Protein AF-A0A1D2MRR9-F1 (afdb_monomer_lite)

Radius of gyration: 24.61 Å; chains: 1; bounding box: 105×43×64 Å

Organism: Orchesella cincta (NCBI:txid48709)

InterPro domains:
  IPR018998 EndoU ribonuclease, C-terminal [PF09412] (33-303)
  IPR018998 EndoU ribonuclease, C-terminal [PS51959] (30-305)
  IPR018998 EndoU ribonuclease, C-terminal [cd21159] (30-303)
  IPR037227 Endoribonuclease EndoU-like [SSF142877] (29-305)
  IPR039787 Poly(U)-specific endoribonuclease [PTHR12439] (25-304)

Structure (mmCIF, N/CA/C/O backbone):
data_AF-A0A1D2MRR9-F1
#
_entry.id   AF-A0A1D2MRR9-F1
#
loop_
_atom_site.group_PDB
_atom_site.id
_atom_site.type_symbol
_atom_site.label_atom_id
_atom_site.label_alt_id
_atom_site.label_comp_id
_atom_site.label_asym_id
_atom_site.label_entity_id
_atom_site.label_seq_id
_atom_site.pdbx_PDB_ins_code
_atom_site.Cartn_x
_atom_site.Cartn_y
_atom_site.Cartn_z
_atom_site.occupancy
_atom_site.B_iso_or_equiv
_atom_site.auth_seq_id
_atom_site.auth_comp_id
_atom_site.auth_asym_id
_atom_site.auth_atom_id
_atom_site.pdbx_PDB_model_num
ATOM 1 N N . MET A 1 1 ? -86.572 2.206 37.794 1.00 36.03 1 MET A N 1
ATOM 2 C CA . MET A 1 1 ? -85.569 1.173 38.107 1.00 36.03 1 MET A CA 1
ATOM 3 C C . MET A 1 1 ? -84.295 1.578 37.380 1.00 36.03 1 MET A C 1
ATOM 5 O O . MET A 1 1 ? -84.326 1.612 36.163 1.00 36.03 1 MET A O 1
ATOM 9 N N . GLU A 1 2 ? -83.312 2.057 38.155 1.00 34.09 2 GLU A N 1
ATOM 10 C CA . GLU A 1 2 ? -81.867 2.245 37.866 1.00 34.09 2 GLU A CA 1
ATOM 11 C C . GLU A 1 2 ? -81.453 2.932 36.542 1.00 34.09 2 GLU A C 1
ATOM 13 O O . GLU A 1 2 ? -81.616 2.395 35.458 1.00 34.09 2 GLU A O 1
ATOM 18 N N . ILE A 1 3 ? -81.054 4.216 36.553 1.00 33.06 3 ILE A N 1
ATOM 19 C CA . ILE A 1 3 ? -79.693 4.752 36.821 1.00 33.06 3 ILE A CA 1
ATOM 20 C C . ILE A 1 3 ? -78.633 4.175 35.855 1.00 33.06 3 ILE A C 1
ATOM 22 O O . ILE A 1 3 ? -78.245 3.028 36.021 1.00 33.06 3 ILE A O 1
ATOM 26 N N . ARG A 1 4 ? -78.059 4.986 34.940 1.00 33.25 4 ARG A N 1
ATOM 27 C CA . ARG A 1 4 ? -76.764 5.688 35.143 1.00 33.25 4 ARG A CA 1
ATOM 28 C C . ARG A 1 4 ? -76.246 6.418 33.887 1.00 33.25 4 ARG A C 1
ATOM 30 O O . ARG A 1 4 ? -76.182 5.862 32.799 1.00 33.25 4 ARG A O 1
ATOM 37 N N . ASN A 1 5 ? -75.809 7.656 34.113 1.00 37.59 5 ASN A N 1
ATOM 38 C CA . ASN A 1 5 ? -75.015 8.510 33.227 1.00 37.59 5 ASN A CA 1
ATOM 39 C C . ASN A 1 5 ? -73.679 7.870 32.811 1.00 37.59 5 ASN A C 1
ATOM 41 O O . ASN A 1 5 ? -73.020 7.236 33.635 1.00 37.59 5 ASN A O 1
ATOM 45 N N . GLY A 1 6 ? -73.221 8.172 31.593 1.00 32.62 6 GLY A N 1
ATOM 46 C CA . GLY A 1 6 ? -71.875 7.850 31.119 1.00 32.62 6 GLY A CA 1
ATOM 47 C C . GLY A 1 6 ? -71.362 8.876 30.113 1.00 32.62 6 GLY A C 1
ATOM 48 O O . GLY A 1 6 ? -71.412 8.649 28.911 1.00 32.62 6 GLY A O 1
ATOM 49 N N . PHE A 1 7 ? -70.879 10.012 30.622 1.00 36.47 7 PHE A N 1
ATOM 50 C CA . PHE A 1 7 ? -69.977 10.921 29.913 1.00 36.47 7 PHE A CA 1
ATOM 51 C C . PHE A 1 7 ? -68.771 10.124 29.391 1.00 36.47 7 PHE A C 1
ATOM 53 O O . PHE A 1 7 ? -68.019 9.558 30.185 1.00 36.47 7 PHE A O 1
ATOM 60 N N . VAL A 1 8 ? -68.560 10.091 28.075 1.00 36.03 8 VAL A N 1
ATOM 61 C CA . VAL A 1 8 ? -67.310 9.583 27.498 1.00 36.03 8 VAL A CA 1
ATOM 62 C C . VAL A 1 8 ? -66.292 10.720 27.535 1.00 36.03 8 VAL A C 1
ATOM 64 O O . VAL A 1 8 ? -66.371 11.688 26.783 1.00 36.03 8 VAL A O 1
ATOM 67 N N . LEU A 1 9 ? -65.370 10.609 28.486 1.00 34.34 9 LEU A N 1
ATOM 68 C CA . LEU A 1 9 ? -64.216 11.476 28.681 1.00 34.34 9 LEU A CA 1
ATOM 69 C C . LEU A 1 9 ? -63.243 11.301 27.498 1.00 34.34 9 LEU A C 1
ATOM 71 O O . LEU A 1 9 ? -62.763 10.193 27.254 1.00 34.34 9 LEU A O 1
ATOM 75 N N . LEU A 1 10 ? -62.939 12.382 26.770 1.00 34.22 10 LEU A N 1
ATOM 76 C CA . LEU A 1 10 ? -61.842 12.407 25.798 1.00 34.22 10 LEU A CA 1
ATOM 77 C C . LEU A 1 10 ? -60.511 12.188 26.532 1.00 34.22 10 LEU A C 1
ATOM 79 O O . LEU A 1 10 ? -60.031 13.071 27.241 1.00 34.22 10 LEU A O 1
ATOM 83 N N . ILE A 1 11 ? -59.890 11.029 26.324 1.00 35.38 11 ILE A N 1
ATOM 84 C CA . ILE A 1 11 ? -58.489 10.798 26.675 1.00 35.38 11 ILE A CA 1
ATOM 85 C C . ILE A 1 11 ? -57.647 11.258 25.481 1.00 35.38 11 ILE A C 1
ATOM 87 O O . ILE A 1 11 ? -57.543 10.562 24.472 1.00 35.38 11 ILE A O 1
ATOM 91 N N . PHE A 1 12 ? -57.044 12.444 25.588 1.00 33.47 12 PHE A N 1
ATOM 92 C CA . PHE A 1 12 ? -55.933 12.841 24.725 1.00 33.47 12 PHE A CA 1
ATOM 93 C C . PHE A 1 12 ? -54.719 11.984 25.087 1.00 33.47 12 PHE A C 1
ATOM 95 O O . PHE A 1 12 ? -53.984 12.274 26.029 1.00 33.47 12 PHE A O 1
ATOM 102 N N . MET A 1 13 ? -54.510 10.905 24.340 1.00 32.09 13 MET A N 1
ATOM 103 C CA . MET A 1 13 ? -53.263 10.157 24.385 1.00 32.09 13 MET A CA 1
ATOM 104 C C . MET A 1 13 ? -52.217 10.956 23.598 1.00 32.09 13 MET A C 1
ATOM 106 O O . MET A 1 13 ? -52.158 10.907 22.371 1.00 32.09 13 MET A O 1
ATOM 110 N N . GLN A 1 14 ? -51.419 11.755 24.307 1.00 33.81 14 GLN A N 1
ATOM 111 C CA . GLN A 1 14 ? -50.205 12.351 23.759 1.00 33.81 14 GLN A CA 1
ATOM 112 C C . GLN A 1 14 ? -49.241 11.221 23.388 1.00 33.81 14 GLN A C 1
ATOM 114 O O . GLN A 1 14 ? -48.563 10.644 24.237 1.00 33.81 14 GLN A O 1
ATOM 119 N N . CYS A 1 15 ? -49.186 10.900 22.098 1.00 31.95 15 CYS A N 1
ATOM 120 C CA . CYS A 1 15 ? -48.083 10.152 21.521 1.00 31.95 15 CYS A CA 1
ATOM 121 C C . CYS A 1 15 ? -46.813 10.989 21.685 1.00 31.95 15 CYS A C 1
ATOM 123 O O . CYS A 1 15 ? -46.515 11.860 20.868 1.00 31.95 15 CYS A O 1
ATOM 125 N N . ILE A 1 16 ? -46.052 10.717 22.746 1.00 38.41 16 ILE A N 1
ATOM 126 C CA . ILE A 1 16 ? -44.634 11.058 22.794 1.00 38.41 16 ILE A CA 1
ATOM 127 C C . ILE A 1 16 ? -43.972 10.175 21.740 1.00 38.41 16 ILE A C 1
ATOM 129 O O . ILE A 1 16 ? -43.570 9.039 21.991 1.00 38.41 16 ILE A O 1
ATOM 133 N N . ILE A 1 17 ? -43.911 10.696 20.518 1.00 36.22 17 ILE A N 1
ATOM 134 C CA . ILE A 1 17 ? -42.968 10.227 19.518 1.00 36.22 17 ILE A CA 1
ATOM 135 C C . ILE A 1 17 ? -41.602 10.557 20.116 1.00 36.22 17 ILE A C 1
ATOM 137 O O . ILE A 1 17 ? -41.132 11.691 20.037 1.00 36.22 17 ILE A O 1
ATOM 141 N N . TYR A 1 18 ? -40.966 9.571 20.750 1.00 36.72 18 TYR A N 1
ATOM 142 C CA . TYR A 1 18 ? -39.517 9.566 20.861 1.00 36.72 18 TYR A CA 1
ATOM 143 C C . TYR A 1 18 ? -39.004 9.478 19.429 1.00 36.72 18 TYR A C 1
ATOM 145 O O . TYR A 1 18 ? -38.787 8.395 18.887 1.00 36.72 18 TYR A O 1
ATOM 153 N N . GLY A 1 19 ? -38.888 10.639 18.785 1.00 33.41 19 GLY A N 1
ATOM 154 C CA . GLY A 1 19 ? -38.111 10.763 17.575 1.00 33.41 19 GLY A CA 1
ATOM 155 C C . GLY A 1 19 ? -36.750 10.189 17.919 1.00 33.41 19 GLY A C 1
ATOM 156 O O . GLY A 1 19 ? -36.110 10.642 18.872 1.00 33.41 19 GLY A O 1
ATOM 157 N N . LEU A 1 20 ? -36.325 9.161 17.183 1.00 39.22 20 LEU A N 1
ATOM 158 C CA . LEU A 1 20 ? -34.906 8.894 17.065 1.00 39.22 20 LEU A CA 1
ATOM 159 C C . LEU A 1 20 ? -34.305 10.219 16.613 1.00 39.22 20 LEU A C 1
ATOM 161 O O . LEU A 1 20 ? -34.451 10.600 15.453 1.00 39.22 20 LEU A O 1
ATOM 165 N N . ALA A 1 21 ? -33.699 10.949 17.548 1.00 37.88 21 ALA A N 1
ATOM 166 C CA . ALA A 1 21 ? -32.822 12.038 17.203 1.00 37.88 21 ALA A CA 1
ATOM 167 C C . ALA A 1 21 ? -31.818 11.422 16.234 1.00 37.88 21 ALA A C 1
ATOM 169 O O . ALA A 1 21 ? -31.040 10.536 16.610 1.00 37.88 21 ALA A O 1
ATOM 170 N N . ALA A 1 22 ? -31.917 11.818 14.964 1.00 39.91 22 ALA A N 1
ATOM 171 C CA . ALA A 1 22 ? -30.870 11.573 14.003 1.00 39.91 22 ALA A CA 1
ATOM 172 C C . ALA A 1 22 ? -29.588 12.007 14.705 1.00 39.91 22 ALA A C 1
ATOM 174 O O . ALA A 1 22 ? -29.482 13.150 15.158 1.00 39.91 22 ALA A O 1
ATOM 175 N N . ARG A 1 23 ? -28.656 11.064 14.895 1.00 39.69 23 ARG A N 1
ATOM 176 C CA . ARG A 1 23 ? -27.316 11.432 15.340 1.00 39.69 23 ARG A CA 1
ATOM 177 C C . ARG A 1 23 ? -26.880 12.575 14.424 1.00 39.69 23 ARG A C 1
ATOM 179 O O . ARG A 1 23 ? -27.039 12.413 13.209 1.00 39.69 23 ARG A O 1
ATOM 186 N N . PRO A 1 24 ? -26.392 13.706 14.963 1.00 37.19 24 PRO A N 1
ATOM 187 C CA . PRO A 1 24 ? -25.821 14.732 14.109 1.00 37.19 24 PRO A CA 1
ATOM 188 C C . PRO A 1 24 ? -24.809 14.027 13.209 1.00 37.19 24 PRO A C 1
ATOM 190 O O . PRO A 1 24 ? -24.079 13.150 13.688 1.00 37.19 24 PRO A O 1
ATOM 193 N N . ALA A 1 25 ? -24.863 14.312 11.904 1.00 43.00 25 ALA A N 1
ATOM 194 C CA . ALA A 1 25 ? -23.877 13.813 10.960 1.00 43.00 25 ALA A CA 1
ATOM 195 C C . ALA A 1 25 ? -22.512 14.020 11.617 1.00 43.00 25 ALA A C 1
ATOM 197 O O . ALA A 1 25 ? -22.196 15.146 11.991 1.00 43.00 25 ALA A O 1
ATOM 198 N N . SER A 1 26 ? -21.762 12.942 11.875 1.00 52.97 26 SER A N 1
ATOM 199 C CA . SER A 1 26 ? -20.379 13.100 12.320 1.00 52.97 26 SER A CA 1
ATOM 200 C C . SER A 1 26 ? -19.745 14.048 11.317 1.00 52.97 26 SER A C 1
ATOM 202 O O . SER A 1 26 ? -19.848 13.731 10.128 1.00 52.97 26 SER A O 1
ATOM 204 N N . ASP A 1 27 ? -19.191 15.184 11.754 1.00 58.31 27 ASP A N 1
ATOM 205 C CA . ASP A 1 27 ? -18.559 16.149 10.852 1.00 58.31 27 ASP A CA 1
ATOM 206 C C . ASP A 1 27 ? -17.701 15.368 9.865 1.00 58.31 27 ASP A C 1
ATOM 208 O O . ASP A 1 27 ? -16.720 14.713 10.241 1.00 58.31 27 ASP A O 1
ATOM 212 N N . SER A 1 28 ? -18.176 15.300 8.620 1.00 83.81 28 SER A N 1
ATOM 213 C CA . SER A 1 28 ? -17.600 14.409 7.630 1.00 83.81 28 SER A CA 1
ATOM 214 C C . SER A 1 28 ? -16.157 14.843 7.452 1.00 83.81 28 SER A C 1
ATOM 216 O O . SER A 1 28 ? -15.915 16.014 7.167 1.00 83.81 28 SER A O 1
ATOM 218 N N . VAL A 1 29 ? -15.214 13.921 7.652 1.00 95.12 29 VAL A N 1
ATOM 219 C CA . VAL A 1 29 ? -13.779 14.202 7.515 1.00 95.12 29 VAL A CA 1
ATOM 220 C C . VAL A 1 29 ? -13.543 14.951 6.212 1.00 95.12 29 VAL A C 1
ATOM 222 O O . VAL A 1 29 ? -13.909 14.441 5.152 1.00 95.12 29 VAL A O 1
ATOM 225 N N . THR A 1 30 ? -12.953 16.139 6.288 1.00 96.38 30 THR A N 1
ATOM 226 C CA . THR A 1 30 ? -12.710 16.995 5.123 1.00 96.38 30 THR A CA 1
ATOM 227 C C . THR A 1 30 ? -11.495 16.519 4.328 1.00 96.38 30 THR A C 1
ATOM 229 O O . THR A 1 30 ? -10.621 15.822 4.846 1.00 96.38 30 THR A O 1
ATOM 232 N N . ASP A 1 31 ? -11.406 16.917 3.060 1.00 96.94 31 ASP A N 1
ATOM 233 C CA . ASP A 1 31 ? -10.249 16.583 2.220 1.00 96.94 31 ASP A CA 1
ATOM 234 C C . ASP A 1 31 ? -8.957 17.216 2.756 1.00 96.94 31 ASP A C 1
ATOM 236 O O . ASP A 1 31 ? -7.904 16.585 2.734 1.00 96.94 31 ASP A O 1
ATOM 240 N N . ALA A 1 32 ? -9.036 18.429 3.312 1.00 97.88 32 ALA A N 1
ATOM 241 C CA . ALA A 1 32 ? -7.895 19.100 3.931 1.00 97.88 32 ALA A CA 1
ATOM 242 C C . ALA A 1 32 ? -7.354 18.324 5.146 1.00 97.88 32 ALA A C 1
ATOM 244 O O . ALA A 1 32 ? -6.140 18.247 5.343 1.00 97.88 32 ALA A O 1
ATOM 245 N N . GLU A 1 33 ? -8.232 17.707 5.940 1.00 98.31 33 GLU A N 1
ATOM 246 C CA . GLU A 1 33 ? -7.824 16.846 7.054 1.00 98.31 33 GLU A CA 1
ATOM 247 C C . GLU A 1 33 ? -7.139 15.567 6.568 1.00 98.31 33 GLU A C 1
ATOM 249 O O . GLU A 1 33 ? -6.113 15.187 7.132 1.00 98.31 33 GLU A O 1
ATOM 254 N N . LEU A 1 34 ? -7.651 14.935 5.504 1.00 98.44 34 LEU A N 1
ATOM 255 C CA . LEU A 1 34 ? -7.012 13.760 4.896 1.00 98.44 34 LEU A CA 1
ATOM 256 C C . LEU A 1 34 ? -5.630 14.095 4.338 1.00 98.44 34 LEU A C 1
ATOM 258 O O . LEU A 1 34 ? -4.679 13.364 4.599 1.00 98.44 34 LEU A O 1
ATOM 262 N N . GLN A 1 35 ? -5.505 15.220 3.633 1.00 98.56 35 GLN A N 1
ATOM 263 C CA . GLN A 1 35 ? -4.234 15.714 3.105 1.00 98.56 35 GLN A CA 1
ATOM 264 C C . GLN A 1 35 ? -3.232 16.045 4.219 1.00 98.56 35 GLN A C 1
ATOM 266 O O . GLN A 1 35 ? -2.056 15.703 4.123 1.00 98.56 35 GLN A O 1
ATOM 271 N N . THR A 1 36 ? -3.693 16.683 5.297 1.00 98.75 36 THR A N 1
ATOM 272 C CA . THR A 1 36 ? -2.847 17.010 6.456 1.00 98.75 36 THR A CA 1
ATOM 273 C C . THR A 1 36 ? -2.360 15.742 7.150 1.00 98.75 36 THR A C 1
ATOM 275 O O . THR A 1 36 ? -1.181 15.621 7.489 1.00 98.75 36 THR A O 1
ATOM 278 N N . LEU A 1 37 ? -3.255 14.772 7.345 1.00 98.81 37 LEU A N 1
ATOM 279 C CA . LEU A 1 37 ? -2.902 13.496 7.946 1.00 98.81 37 LEU A CA 1
ATOM 280 C C . LEU A 1 37 ? -1.930 12.713 7.064 1.00 98.81 37 LEU A C 1
ATOM 282 O O . LEU A 1 37 ? -0.940 12.215 7.587 1.00 98.81 37 LEU A O 1
ATOM 286 N N . SER A 1 38 ? -2.168 12.610 5.756 1.00 98.81 38 SER A N 1
ATOM 287 C CA . SER A 1 38 ? -1.312 11.828 4.859 1.00 98.81 38 SER A CA 1
ATOM 288 C C . SER A 1 38 ? 0.121 12.365 4.790 1.00 98.81 38 SER A C 1
ATOM 290 O O . SER A 1 38 ? 1.060 11.570 4.809 1.00 98.81 38 SER A O 1
ATOM 292 N N . GLU A 1 39 ? 0.310 13.689 4.817 1.00 98.75 39 GLU A N 1
ATOM 293 C CA . GLU A 1 39 ? 1.639 14.306 4.962 1.00 98.75 39 GLU A CA 1
ATOM 294 C C . GLU A 1 39 ? 2.294 13.917 6.295 1.00 98.75 39 GLU A C 1
ATOM 296 O O . GLU A 1 39 ? 3.470 13.544 6.350 1.00 98.75 39 GLU A O 1
ATOM 301 N N . ALA A 1 40 ? 1.525 13.957 7.388 1.00 98.88 40 ALA A N 1
ATOM 302 C CA . ALA A 1 40 ? 2.014 13.590 8.713 1.00 98.88 40 ALA A CA 1
ATOM 303 C C . ALA A 1 40 ? 2.353 12.093 8.834 1.00 98.88 40 ALA A C 1
ATOM 305 O O . ALA A 1 40 ? 3.278 11.746 9.572 1.00 98.88 40 ALA A O 1
ATOM 306 N N . LEU A 1 41 ? 1.628 11.217 8.128 1.00 98.88 41 LEU A N 1
ATOM 307 C CA . LEU A 1 41 ? 1.935 9.789 8.028 1.00 98.88 41 LEU A CA 1
ATOM 308 C C . LEU A 1 41 ? 3.244 9.574 7.265 1.00 98.88 41 LEU A C 1
ATOM 310 O O . LEU A 1 41 ? 4.134 8.914 7.790 1.00 98.88 41 LEU A O 1
ATOM 314 N N . LEU A 1 42 ? 3.397 10.181 6.082 1.00 98.81 42 LEU A N 1
ATOM 315 C CA . LEU A 1 42 ? 4.606 10.034 5.263 1.00 98.81 42 LEU A CA 1
ATOM 316 C C . LEU A 1 42 ? 5.848 10.598 5.967 1.00 98.81 42 LEU A C 1
ATOM 318 O O . LEU A 1 42 ? 6.929 10.020 5.910 1.00 98.81 42 LEU A O 1
ATOM 322 N N . THR A 1 43 ? 5.693 11.713 6.680 1.00 98.62 43 THR A N 1
ATOM 323 C CA . THR A 1 43 ? 6.774 12.309 7.478 1.00 98.62 43 THR A CA 1
ATOM 324 C C . THR A 1 43 ? 7.209 11.391 8.622 1.00 98.62 43 THR A C 1
ATOM 326 O O . THR A 1 43 ? 8.392 11.339 8.954 1.00 98.62 43 THR A O 1
ATOM 329 N N . ALA A 1 44 ? 6.267 10.657 9.220 1.00 98.75 44 ALA A N 1
ATOM 330 C CA . ALA A 1 44 ? 6.521 9.736 10.326 1.00 98.75 44 ALA A CA 1
ATOM 331 C C . ALA A 1 44 ? 7.038 8.355 9.886 1.00 98.75 44 ALA A C 1
ATOM 333 O O . ALA A 1 44 ? 7.346 7.531 10.750 1.00 98.75 44 ALA A O 1
ATOM 334 N N . ASP A 1 45 ? 7.121 8.095 8.579 1.00 98.75 45 ASP A N 1
ATOM 335 C CA . ASP A 1 45 ? 7.541 6.817 8.010 1.00 98.75 45 ASP A CA 1
ATOM 336 C C . ASP A 1 45 ? 9.066 6.622 8.098 1.00 98.75 45 ASP A C 1
ATOM 338 O O . ASP A 1 45 ? 9.817 6.824 7.144 1.00 98.75 45 ASP A O 1
ATOM 342 N N . VAL A 1 46 ? 9.547 6.247 9.283 1.00 98.19 46 VAL A N 1
ATOM 343 C CA . VAL A 1 46 ? 10.980 6.028 9.554 1.00 98.19 46 VAL A CA 1
ATOM 344 C C . VAL A 1 46 ? 11.524 4.727 8.948 1.00 98.19 46 VAL A C 1
ATOM 346 O O . VAL A 1 46 ? 12.736 4.585 8.762 1.00 98.19 46 VAL A O 1
ATOM 349 N N . ASN A 1 47 ? 10.642 3.780 8.615 1.00 98.38 47 ASN A N 1
ATOM 350 C CA . ASN A 1 47 ? 11.005 2.532 7.944 1.00 98.38 47 ASN A CA 1
ATOM 351 C C . ASN A 1 47 ? 10.934 2.636 6.413 1.00 98.38 47 ASN A C 1
ATOM 353 O O . ASN A 1 47 ? 11.170 1.646 5.722 1.00 98.38 47 ASN A O 1
ATOM 357 N N . ASN A 1 48 ? 10.685 3.830 5.873 1.00 98.56 48 ASN A N 1
ATOM 358 C CA . ASN A 1 48 ? 10.787 4.110 4.447 1.00 98.56 48 ASN A CA 1
ATOM 359 C C . ASN A 1 48 ? 12.160 3.679 3.885 1.00 98.56 48 ASN A C 1
ATOM 361 O O . ASN A 1 48 ? 13.205 3.851 4.523 1.00 98.56 48 ASN A O 1
ATOM 365 N N . CYS A 1 49 ? 12.141 3.101 2.687 1.00 98.62 49 CYS A N 1
ATOM 366 C CA . CYS A 1 49 ? 13.284 2.533 1.975 1.00 98.62 49 CYS A CA 1
ATOM 367 C C . CYS A 1 49 ? 13.603 3.252 0.661 1.00 98.62 49 CYS A C 1
ATOM 369 O O . CYS A 1 49 ? 14.329 2.704 -0.161 1.00 98.62 49 CYS A O 1
ATOM 371 N N . ALA A 1 50 ? 13.088 4.457 0.417 1.00 98.38 50 ALA A N 1
ATOM 372 C CA . ALA A 1 50 ? 13.302 5.174 -0.841 1.00 98.38 50 ALA A CA 1
ATOM 373 C C . ALA A 1 50 ? 14.784 5.320 -1.226 1.00 98.38 50 ALA A C 1
ATOM 375 O O . ALA A 1 50 ? 15.140 5.168 -2.388 1.00 98.38 50 ALA A O 1
ATOM 376 N N . ASN A 1 51 ? 15.666 5.543 -0.250 1.00 98.31 51 ASN A N 1
ATOM 377 C CA . ASN A 1 51 ? 17.115 5.621 -0.460 1.00 98.31 51 ASN A CA 1
ATOM 378 C C . ASN A 1 51 ? 17.803 4.255 -0.674 1.00 98.31 51 ASN A C 1
ATOM 380 O O . ASN A 1 51 ? 18.995 4.209 -0.971 1.00 98.31 51 ASN A O 1
ATOM 384 N N . LEU A 1 52 ? 17.076 3.151 -0.504 1.00 98.69 52 LEU A N 1
ATOM 385 C CA . LEU A 1 52 ? 17.545 1.772 -0.666 1.00 98.69 52 LEU A CA 1
ATOM 386 C C . LEU A 1 52 ? 16.986 1.109 -1.933 1.00 98.69 52 LEU A C 1
ATOM 388 O O . LEU A 1 52 ? 17.303 -0.051 -2.201 1.00 98.69 52 LEU A O 1
ATOM 392 N N . VAL A 1 53 ? 16.162 1.822 -2.705 1.00 98.50 53 VAL A N 1
ATOM 393 C CA . VAL A 1 53 ? 15.496 1.305 -3.903 1.00 98.50 53 VAL A CA 1
ATOM 394 C C . VAL A 1 53 ? 15.808 2.200 -5.096 1.00 98.50 53 VAL A C 1
ATOM 396 O O . VAL A 1 53 ? 15.591 3.406 -5.064 1.00 98.50 53 VAL A O 1
ATOM 399 N N . THR A 1 54 ? 16.296 1.598 -6.178 1.00 98.38 54 THR A N 1
ATOM 400 C CA . THR A 1 54 ? 16.478 2.268 -7.472 1.00 98.38 54 THR A CA 1
ATOM 401 C C . THR A 1 54 ? 15.395 1.811 -8.439 1.00 98.38 54 THR A C 1
ATOM 403 O O . THR A 1 54 ? 15.175 0.611 -8.593 1.00 98.38 54 THR A O 1
ATOM 406 N N . VAL A 1 55 ? 14.738 2.769 -9.101 1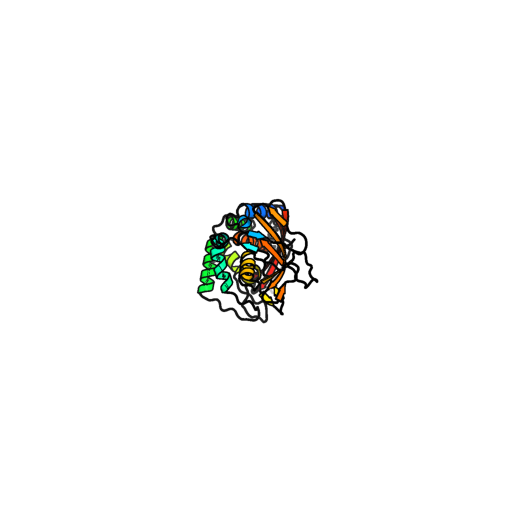.00 98.38 55 VAL A N 1
ATOM 407 C CA . VAL A 1 55 ? 13.656 2.512 -10.063 1.00 98.38 55 VAL A CA 1
ATOM 408 C C . VAL A 1 55 ? 14.155 2.700 -11.494 1.00 98.38 55 VAL A C 1
ATOM 410 O O . VAL A 1 55 ? 14.423 3.819 -11.932 1.00 98.38 55 VAL A O 1
ATOM 413 N N . ASN A 1 56 ? 14.228 1.607 -12.244 1.00 98.00 56 ASN A N 1
ATOM 414 C CA . ASN A 1 56 ? 14.592 1.568 -13.653 1.00 98.00 56 ASN A CA 1
ATOM 415 C C . ASN A 1 56 ? 13.339 1.658 -14.544 1.00 98.00 56 ASN A C 1
ATOM 417 O O . ASN A 1 56 ? 12.756 0.654 -14.950 1.00 98.00 56 ASN A O 1
ATOM 421 N N . GLN A 1 57 ? 12.902 2.887 -14.837 1.00 95.56 57 GLN A N 1
ATOM 422 C CA . GLN A 1 57 ? 11.615 3.139 -15.504 1.00 95.56 57 GLN A CA 1
ATOM 423 C C . GLN A 1 57 ? 11.510 2.599 -16.938 1.00 95.56 57 GLN A C 1
ATOM 425 O O . GLN A 1 57 ? 10.403 2.279 -17.365 1.00 95.56 57 GLN A O 1
ATOM 430 N N . GLN A 1 58 ? 12.620 2.517 -17.677 1.00 97.38 58 GLN A N 1
ATOM 431 C CA . GLN A 1 58 ? 12.670 2.005 -19.055 1.00 97.38 58 GLN A CA 1
ATOM 432 C C . GLN A 1 58 ? 11.620 2.647 -19.994 1.00 97.38 58 GLN A C 1
ATOM 434 O O . GLN A 1 58 ? 11.339 3.847 -19.891 1.00 97.38 58 GLN A O 1
ATOM 439 N N . GLY A 1 59 ? 11.099 1.886 -20.964 1.00 97.06 59 GLY A N 1
ATOM 440 C CA . GLY A 1 59 ? 10.173 2.367 -21.981 1.00 97.06 59 GLY A CA 1
ATOM 441 C C . GLY A 1 59 ? 8.742 2.569 -21.480 1.00 97.06 59 GLY A C 1
ATOM 442 O O . GLY A 1 59 ? 8.298 2.004 -20.479 1.00 97.06 59 GLY A O 1
ATOM 443 N N . SER A 1 60 ? 7.999 3.394 -22.215 1.00 97.38 60 SER A N 1
ATOM 444 C CA . SER A 1 60 ? 6.568 3.611 -21.995 1.00 97.38 60 SER A CA 1
ATOM 445 C C . SER A 1 60 ? 5.727 2.544 -22.698 1.00 97.38 60 SER A C 1
ATOM 447 O O . SER A 1 60 ? 6.076 2.069 -23.776 1.00 97.38 60 SER A O 1
ATOM 449 N N . THR A 1 61 ? 4.573 2.226 -22.122 1.00 97.00 61 THR A N 1
ATOM 450 C CA . THR A 1 61 ? 3.573 1.314 -22.680 1.00 97.00 61 THR A CA 1
ATOM 451 C C . THR A 1 61 ? 2.154 1.864 -22.477 1.00 97.00 61 THR A C 1
ATOM 453 O O . THR A 1 61 ? 1.959 2.981 -21.993 1.00 97.00 61 THR A O 1
ATOM 456 N N . SER A 1 62 ? 1.141 1.105 -22.891 1.00 95.31 62 SER A N 1
ATOM 457 C CA . SER A 1 62 ? -0.275 1.436 -22.715 1.00 95.31 62 SER A CA 1
ATOM 458 C C . SER A 1 62 ? -1.093 0.178 -22.441 1.00 95.31 62 SER A C 1
ATOM 460 O O . SER A 1 62 ? -0.602 -0.938 -22.612 1.00 95.31 62 SER A O 1
ATOM 462 N N . PHE A 1 63 ? -2.362 0.353 -22.068 1.00 91.69 63 PHE A N 1
ATOM 463 C CA . PHE A 1 63 ? -3.288 -0.751 -21.813 1.00 91.69 63 PHE A CA 1
ATOM 464 C C . PHE A 1 63 ? -3.321 -1.772 -22.969 1.00 91.69 63 PHE A C 1
ATOM 466 O O . PHE A 1 63 ? -3.236 -2.970 -22.722 1.00 91.69 63 PHE A O 1
ATOM 473 N N . HIS A 1 64 ? -3.341 -1.303 -24.221 1.00 92.50 64 HIS A N 1
ATOM 474 C CA . HIS A 1 64 ? -3.447 -2.145 -25.422 1.00 92.50 64 HIS A CA 1
ATOM 475 C C . HIS A 1 64 ? -2.101 -2.621 -25.993 1.00 92.50 64 HIS A C 1
ATOM 477 O O . HIS A 1 64 ? -2.080 -3.392 -26.949 1.00 92.50 64 HIS A O 1
ATOM 483 N N . ASN A 1 65 ? -0.968 -2.145 -25.466 1.00 91.12 65 ASN A N 1
ATOM 484 C CA . ASN A 1 65 ? 0.343 -2.560 -25.961 1.00 91.12 65 ASN A CA 1
ATOM 485 C C . ASN A 1 65 ? 0.821 -3.811 -25.216 1.00 91.12 65 ASN A C 1
ATOM 487 O O . ASN A 1 65 ? 1.102 -3.743 -24.021 1.00 91.12 65 ASN A O 1
ATOM 491 N N . HIS A 1 66 ? 0.931 -4.928 -25.931 1.00 89.94 66 HIS A N 1
ATOM 492 C CA . HIS A 1 66 ? 1.400 -6.212 -25.395 1.00 89.94 66 HIS A CA 1
ATOM 493 C C . HIS A 1 66 ? 2.893 -6.469 -25.655 1.00 89.94 66 HIS A C 1
ATOM 495 O O . HIS A 1 66 ? 3.404 -7.541 -25.340 1.00 89.94 66 HIS A O 1
ATOM 501 N N . ARG A 1 67 ? 3.610 -5.508 -26.255 1.00 93.50 67 ARG A N 1
ATOM 502 C CA . ARG A 1 67 ? 5.064 -5.603 -26.418 1.00 93.50 67 ARG A CA 1
ATOM 503 C C . ARG A 1 67 ? 5.761 -5.337 -25.095 1.00 93.50 67 ARG A C 1
ATOM 505 O O . ARG A 1 67 ? 5.335 -4.486 -24.314 1.00 93.50 67 ARG A O 1
ATOM 512 N N . ASP A 1 68 ? 6.879 -6.017 -24.910 1.00 96.06 68 ASP A N 1
ATOM 513 C CA . ASP A 1 68 ? 7.801 -5.722 -23.831 1.00 96.06 68 ASP A CA 1
ATOM 514 C C . ASP A 1 68 ? 8.635 -4.484 -24.182 1.00 96.06 68 ASP A C 1
ATOM 516 O O . ASP A 1 68 ? 9.429 -4.510 -25.122 1.00 96.06 68 ASP A O 1
ATOM 520 N N . ASN A 1 69 ? 8.405 -3.378 -23.468 1.00 97.00 69 ASN A N 1
ATOM 521 C CA . ASN A 1 69 ? 9.174 -2.139 -23.633 1.00 97.00 69 ASN A CA 1
ATOM 522 C C . ASN A 1 69 ? 10.134 -1.911 -22.456 1.00 97.00 69 ASN A C 1
ATOM 524 O O . ASN A 1 69 ? 10.678 -0.812 -22.310 1.00 97.00 69 ASN A O 1
ATOM 528 N N . ALA A 1 70 ? 10.305 -2.915 -21.595 1.00 97.69 70 ALA A N 1
ATOM 529 C CA . ALA A 1 70 ? 11.104 -2.820 -20.390 1.00 97.69 70 ALA A CA 1
ATOM 530 C C . ALA A 1 70 ? 11.764 -4.171 -20.054 1.00 97.69 70 ALA A C 1
ATOM 532 O O . ALA A 1 70 ? 11.452 -4.776 -19.037 1.00 97.69 70 ALA A O 1
ATOM 533 N N . PRO A 1 71 ? 12.718 -4.633 -20.881 1.00 96.19 71 PRO A N 1
ATOM 534 C CA . PRO A 1 71 ? 13.298 -5.972 -20.765 1.00 96.19 71 PRO A CA 1
ATOM 535 C C . PRO A 1 71 ? 14.156 -6.207 -19.506 1.00 96.19 71 PRO A C 1
ATOM 537 O O . PRO A 1 71 ? 14.665 -7.309 -19.316 1.00 96.19 71 PRO A O 1
ATOM 540 N N . LEU A 1 72 ? 14.391 -5.184 -18.683 1.00 98.12 72 LEU A N 1
ATOM 541 C CA . LEU A 1 72 ? 15.140 -5.273 -17.429 1.00 98.12 72 LEU A CA 1
ATOM 542 C C . LEU A 1 72 ? 14.184 -5.187 -16.225 1.00 98.12 72 LEU A C 1
ATOM 544 O O . LEU A 1 72 ? 13.081 -4.656 -16.355 1.00 98.12 72 LEU A O 1
ATOM 548 N N . PRO A 1 73 ? 14.611 -5.605 -15.023 1.00 98.19 73 PRO A N 1
ATOM 549 C CA . PRO A 1 73 ? 13.834 -5.364 -13.812 1.00 98.19 73 PRO A CA 1
ATOM 550 C C . PRO A 1 73 ? 13.567 -3.871 -13.576 1.00 98.19 73 PRO A C 1
ATOM 552 O O . PRO A 1 73 ? 14.419 -3.017 -13.861 1.00 98.19 73 PRO A O 1
ATOM 555 N N . LEU A 1 74 ? 12.390 -3.557 -13.034 1.00 98.62 74 LEU A N 1
ATOM 556 C CA . LEU A 1 74 ? 12.012 -2.220 -12.585 1.00 98.62 74 LEU A CA 1
ATOM 557 C C . LEU A 1 74 ? 12.736 -1.853 -11.289 1.00 98.62 74 LEU A C 1
ATOM 559 O O . LEU A 1 74 ? 13.152 -0.702 -11.152 1.00 98.62 74 LEU A O 1
ATOM 563 N N . LEU A 1 75 ? 12.857 -2.781 -10.334 1.00 98.62 75 LEU A N 1
ATOM 564 C CA . LEU A 1 75 ? 13.361 -2.483 -8.993 1.00 98.62 75 LEU A CA 1
ATOM 565 C C . LEU A 1 75 ? 14.710 -3.151 -8.713 1.00 98.62 75 LEU A C 1
ATOM 567 O O . LEU A 1 75 ? 14.834 -4.373 -8.673 1.00 98.62 75 LEU A O 1
ATOM 571 N N . THR A 1 76 ? 15.703 -2.331 -8.371 1.00 98.38 76 THR A N 1
ATOM 572 C CA . THR A 1 76 ? 16.931 -2.792 -7.708 1.00 98.38 76 THR A CA 1
ATOM 573 C C . THR A 1 76 ? 16.873 -2.383 -6.242 1.00 98.38 76 THR A C 1
ATOM 575 O O . THR A 1 76 ? 16.886 -1.192 -5.927 1.00 98.38 76 THR A O 1
ATOM 578 N N . VAL A 1 77 ? 16.811 -3.364 -5.340 1.00 98.50 77 VAL A N 1
ATOM 579 C CA . VAL A 1 77 ? 16.608 -3.156 -3.896 1.00 98.50 77 VAL A CA 1
ATOM 580 C C . VAL A 1 77 ? 17.837 -3.614 -3.117 1.00 98.50 77 VAL A C 1
ATOM 582 O O . VAL A 1 77 ? 18.271 -4.759 -3.257 1.00 98.50 77 VAL A O 1
ATOM 585 N N . GLN A 1 78 ? 18.385 -2.740 -2.271 1.00 98.50 78 GLN A N 1
ATOM 586 C CA . GLN A 1 78 ? 19.471 -3.107 -1.360 1.00 98.50 78 GLN A CA 1
ATOM 587 C C . GLN A 1 78 ? 18.974 -4.092 -0.295 1.00 98.50 78 GLN A C 1
ATOM 589 O O . GLN A 1 78 ? 17.879 -3.940 0.243 1.00 98.50 78 GLN A O 1
ATOM 594 N N . SER A 1 79 ? 19.801 -5.076 0.067 1.00 97.62 79 SER A N 1
ATOM 595 C CA . SER A 1 79 ? 19.427 -6.122 1.032 1.00 97.62 79 SER A CA 1
ATOM 596 C C . SER A 1 79 ? 19.014 -5.575 2.403 1.00 97.62 79 SER A C 1
ATOM 598 O O . SER A 1 79 ? 18.122 -6.135 3.035 1.00 97.62 79 SER A O 1
ATOM 600 N N . SER A 1 80 ? 19.592 -4.448 2.825 1.00 98.19 80 SER A N 1
ATOM 601 C CA . SER A 1 80 ? 19.260 -3.753 4.075 1.00 98.19 80 SER A CA 1
ATOM 602 C C . SER A 1 80 ? 17.817 -3.234 4.139 1.00 98.19 80 SER A C 1
ATOM 604 O O . SER A 1 80 ? 17.308 -2.992 5.233 1.00 98.19 80 SER A O 1
ATOM 606 N N . ALA A 1 81 ? 17.127 -3.091 3.000 1.00 98.44 81 ALA A N 1
ATOM 607 C CA . ALA A 1 81 ? 15.701 -2.773 2.986 1.00 98.44 81 ALA A CA 1
ATOM 608 C C . ALA A 1 81 ? 14.875 -3.932 3.566 1.00 98.44 81 ALA A C 1
ATOM 610 O O . ALA A 1 81 ? 13.972 -3.716 4.370 1.00 98.44 81 ALA A O 1
ATOM 611 N N . TYR A 1 82 ? 15.236 -5.171 3.221 1.00 98.19 82 TYR A N 1
ATOM 612 C CA . TYR A 1 82 ? 14.540 -6.381 3.663 1.00 98.19 82 TYR A CA 1
ATOM 613 C C . TYR A 1 82 ? 14.760 -6.708 5.144 1.00 98.19 82 TYR A C 1
ATOM 615 O O . TYR A 1 82 ? 13.992 -7.474 5.715 1.00 98.19 82 TYR A O 1
ATOM 623 N N . THR A 1 83 ? 15.780 -6.118 5.771 1.00 97.75 83 THR A N 1
ATOM 624 C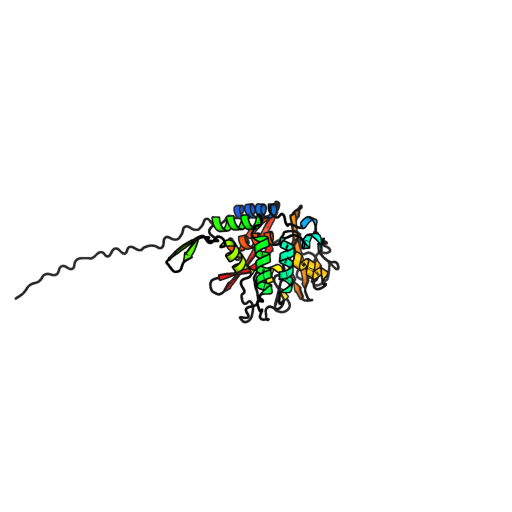 CA . THR A 1 83 ? 16.076 -6.285 7.201 1.00 97.75 83 THR A CA 1
ATOM 625 C C . THR A 1 83 ? 15.503 -5.160 8.061 1.00 97.75 83 THR A C 1
ATOM 627 O O . THR A 1 83 ? 15.766 -5.116 9.262 1.00 97.75 83 THR A O 1
ATOM 630 N N . LYS A 1 84 ? 14.758 -4.201 7.485 1.00 97.88 84 LYS A N 1
ATOM 631 C CA . LYS A 1 84 ? 14.062 -3.205 8.307 1.00 97.88 84 LYS A CA 1
ATOM 632 C C . LYS A 1 84 ? 12.986 -3.887 9.157 1.00 97.88 84 LYS A C 1
ATOM 634 O O . LYS A 1 84 ? 12.311 -4.776 8.643 1.00 97.88 84 LYS A O 1
ATOM 639 N N . PRO A 1 85 ? 12.757 -3.447 10.409 1.00 96.38 85 PRO A N 1
ATOM 640 C CA . PRO A 1 85 ? 11.960 -4.205 11.375 1.00 96.38 85 PRO A CA 1
ATOM 641 C C . PRO A 1 85 ? 10.560 -4.606 10.897 1.00 96.38 85 PRO A C 1
ATOM 643 O O . PRO A 1 85 ? 10.120 -5.716 11.167 1.00 96.38 85 PRO A O 1
ATOM 646 N N . THR A 1 86 ? 9.854 -3.730 10.180 1.00 98.19 86 THR A N 1
ATOM 647 C CA . THR A 1 86 ? 8.490 -4.016 9.708 1.00 98.19 86 THR A CA 1
ATOM 648 C C . THR A 1 86 ? 8.460 -4.756 8.373 1.00 98.19 86 THR A C 1
ATOM 650 O O . THR A 1 86 ? 7.561 -5.561 8.148 1.00 98.19 86 THR A O 1
ATOM 653 N N . ILE A 1 87 ? 9.461 -4.549 7.512 1.00 98.38 87 ILE A N 1
ATOM 654 C CA . ILE A 1 87 ? 9.599 -5.273 6.240 1.00 98.38 87 ILE A CA 1
ATOM 655 C C . ILE A 1 87 ? 10.026 -6.718 6.498 1.00 98.38 87 ILE A C 1
ATOM 657 O O . ILE A 1 87 ? 9.474 -7.629 5.892 1.00 98.38 87 ILE A O 1
ATOM 661 N N . GLU A 1 88 ? 10.935 -6.955 7.443 1.00 97.75 88 GLU A N 1
ATOM 662 C CA . GLU A 1 88 ? 11.343 -8.309 7.825 1.00 97.75 88 GLU A CA 1
ATOM 663 C C . GLU A 1 88 ? 10.138 -9.149 8.279 1.00 97.75 88 GLU A C 1
ATOM 665 O O . GLU A 1 88 ? 10.068 -10.332 7.967 1.00 97.75 88 GLU A O 1
ATOM 670 N N . LYS A 1 89 ? 9.162 -8.543 8.970 1.00 98.00 89 LYS A N 1
ATOM 671 C CA . LYS A 1 89 ? 7.926 -9.230 9.389 1.00 98.00 89 LYS A CA 1
ATOM 672 C C . LYS A 1 89 ? 6.862 -9.319 8.299 1.00 98.00 89 LYS A C 1
ATOM 674 O O . LYS A 1 89 ? 5.969 -10.145 8.419 1.00 98.00 89 LYS A O 1
ATOM 679 N N . LEU A 1 90 ? 6.964 -8.512 7.245 1.00 97.62 90 LEU A N 1
ATOM 680 C CA . LEU A 1 90 ? 6.114 -8.631 6.061 1.00 97.62 90 LEU A CA 1
ATOM 681 C C . LEU A 1 90 ? 6.496 -9.861 5.225 1.00 97.62 90 LEU A C 1
ATOM 683 O O . LEU A 1 90 ? 5.620 -10.547 4.717 1.00 97.62 90 LEU A O 1
ATOM 687 N N . LEU A 1 91 ? 7.797 -10.144 5.090 1.00 96.25 91 LEU A N 1
ATOM 688 C CA . LEU A 1 91 ? 8.302 -11.180 4.182 1.00 96.25 91 LEU A CA 1
ATOM 689 C C . LEU A 1 91 ? 7.750 -12.594 4.443 1.00 96.25 91 LEU A C 1
ATOM 691 O O . LEU A 1 91 ? 7.434 -13.255 3.455 1.00 96.25 91 LEU A O 1
ATOM 695 N N . PRO A 1 92 ? 7.608 -13.077 5.696 1.00 94.88 92 PRO A N 1
ATOM 696 C CA . PRO A 1 92 ? 6.966 -14.361 5.960 1.00 94.88 92 PRO A CA 1
ATOM 697 C C . PRO A 1 92 ? 5.545 -14.426 5.398 1.00 94.88 92 PRO A C 1
ATOM 699 O O . PRO A 1 92 ? 5.211 -15.386 4.728 1.00 94.88 92 PRO A O 1
ATOM 702 N N . LEU A 1 93 ? 4.767 -13.341 5.470 1.00 93.44 93 LEU A N 1
ATOM 703 C CA . LEU A 1 93 ? 3.404 -13.327 4.927 1.00 93.44 93 LEU A CA 1
ATOM 704 C C . LEU A 1 93 ? 3.333 -13.581 3.412 1.00 93.44 93 LEU A C 1
ATOM 706 O O . LEU A 1 93 ? 2.266 -13.907 2.906 1.00 93.44 93 LEU A O 1
ATOM 710 N N . HIS A 1 94 ? 4.439 -13.446 2.673 1.00 90.81 94 HIS A N 1
ATOM 711 C CA . HIS A 1 94 ? 4.470 -13.713 1.235 1.00 90.81 94 HIS A CA 1
ATOM 712 C C . HIS A 1 94 ? 4.386 -15.210 0.889 1.00 90.81 94 HIS A C 1
ATOM 714 O O . HIS A 1 94 ? 4.005 -15.540 -0.231 1.00 90.81 94 HIS A O 1
ATOM 720 N N . ASN A 1 95 ? 4.792 -16.111 1.794 1.00 77.62 95 ASN A N 1
ATOM 721 C CA . ASN A 1 95 ? 4.898 -17.550 1.504 1.00 77.62 95 ASN A CA 1
ATOM 722 C C . ASN A 1 95 ? 3.651 -18.359 1.909 1.00 77.62 95 ASN A C 1
ATOM 724 O O . ASN A 1 95 ? 3.522 -19.511 1.502 1.00 77.62 95 ASN A O 1
ATOM 728 N N . ASN A 1 96 ? 2.734 -17.741 2.649 1.00 70.38 96 ASN A N 1
ATOM 729 C CA . ASN A 1 96 ? 1.502 -18.354 3.146 1.00 70.38 96 ASN A CA 1
ATOM 730 C C . ASN A 1 96 ? 0.373 -18.399 2.108 1.00 70.38 96 ASN A C 1
ATOM 732 O O . ASN A 1 96 ? -0.729 -18.857 2.381 1.00 70.38 96 ASN A O 1
ATOM 736 N N . TYR A 1 97 ? 0.633 -17.873 0.917 1.00 68.88 97 TYR A N 1
ATOM 737 C CA . TYR A 1 97 ? -0.408 -17.424 0.018 1.00 68.88 97 TYR A CA 1
ATOM 738 C C . TYR A 1 97 ? -0.688 -18.392 -1.137 1.00 68.88 97 TYR A C 1
ATOM 740 O O . TYR A 1 97 ? 0.222 -18.834 -1.846 1.00 68.88 97 TYR A O 1
ATOM 748 N N . VAL A 1 98 ? -1.976 -18.653 -1.388 1.00 66.62 98 VAL A N 1
ATOM 749 C CA . VAL A 1 98 ? -2.452 -19.411 -2.552 1.00 66.62 98 VAL A CA 1
ATOM 750 C C . VAL A 1 98 ? -2.905 -18.452 -3.653 1.00 66.62 98 VAL A C 1
ATOM 752 O O . VAL A 1 98 ? -3.972 -17.855 -3.589 1.00 66.62 98 VAL A O 1
ATOM 755 N N . ALA A 1 99 ? -2.120 -18.356 -4.731 1.00 69.38 99 ALA A N 1
ATOM 756 C CA . ALA A 1 99 ? -2.354 -17.393 -5.815 1.00 69.38 99 ALA A CA 1
ATOM 757 C C . ALA A 1 99 ? -3.714 -17.497 -6.534 1.00 69.38 99 ALA A C 1
ATOM 759 O O . ALA A 1 99 ? -4.107 -16.562 -7.236 1.00 69.38 99 ALA A O 1
ATOM 760 N N . ARG A 1 100 ? -4.420 -18.628 -6.430 1.00 67.25 100 ARG A N 1
ATOM 761 C CA . ARG A 1 100 ? -5.695 -18.870 -7.117 1.00 67.25 100 ARG A CA 1
ATOM 762 C C . ARG A 1 100 ? -6.861 -18.727 -6.147 1.00 67.25 100 ARG A C 1
ATOM 764 O O . ARG A 1 100 ? -7.031 -19.543 -5.254 1.00 67.25 100 ARG A O 1
ATOM 771 N N . VAL A 1 101 ? -7.751 -17.775 -6.429 1.00 65.12 101 VAL A N 1
ATOM 772 C CA . VAL A 1 101 ? -8.952 -17.488 -5.613 1.00 65.12 101 VAL A CA 1
ATOM 773 C C . VAL A 1 101 ? -9.982 -18.629 -5.544 1.00 65.12 101 VAL A C 1
ATOM 775 O O . VAL A 1 101 ? -10.963 -18.528 -4.807 1.00 65.12 101 VAL A O 1
ATOM 778 N N . SER A 1 102 ? -9.822 -19.669 -6.367 1.00 61.59 102 SER A N 1
ATOM 779 C CA . SER A 1 102 ? -10.685 -20.854 -6.401 1.00 61.59 102 SER A CA 1
ATOM 780 C C . SER A 1 102 ? -10.363 -21.862 -5.301 1.00 61.59 102 SER A C 1
ATOM 782 O O . SER A 1 102 ? -11.207 -22.702 -4.980 1.00 61.59 102 SER A O 1
ATOM 784 N N . ASP A 1 103 ? -9.152 -21.795 -4.758 1.00 63.06 103 ASP A N 1
ATOM 785 C CA . ASP A 1 103 ? -8.604 -22.815 -3.881 1.00 63.06 103 ASP A CA 1
ATOM 786 C C . ASP A 1 103 ? -8.911 -22.431 -2.428 1.00 63.06 103 ASP A C 1
ATOM 788 O O . ASP A 1 103 ? -8.854 -21.262 -2.049 1.00 63.06 103 ASP A O 1
ATOM 792 N N . ALA A 1 104 ? -9.326 -23.406 -1.618 1.00 64.88 104 ALA A N 1
ATOM 793 C CA . ALA A 1 104 ? -9.609 -23.146 -0.212 1.00 64.88 104 ALA A CA 1
ATOM 794 C C . ALA A 1 104 ? -8.298 -22.931 0.544 1.00 64.88 104 ALA A C 1
ATOM 796 O O . ALA A 1 104 ? -7.389 -23.758 0.464 1.00 64.88 104 ALA A O 1
ATOM 797 N N . GLU A 1 105 ? -8.232 -21.848 1.306 1.00 66.75 105 GLU A N 1
ATOM 798 C CA . GLU A 1 105 ? -7.099 -21.559 2.173 1.00 66.75 105 GLU A CA 1
ATOM 799 C C . GLU A 1 105 ? -7.298 -22.264 3.517 1.00 66.75 105 GLU A C 1
ATOM 801 O O . GLU A 1 105 ? -8.403 -22.295 4.074 1.00 66.75 105 GLU A O 1
ATOM 806 N N . VAL A 1 106 ? -6.231 -22.859 4.043 1.00 70.75 106 VAL A N 1
ATOM 807 C CA . VAL A 1 106 ? -6.238 -23.479 5.367 1.00 70.75 106 VAL A CA 1
ATOM 808 C C . VAL A 1 106 ? -5.352 -22.639 6.262 1.00 70.75 106 VAL A C 1
ATOM 810 O O . VAL A 1 106 ? -4.141 -22.805 6.217 1.00 70.75 106 VAL A O 1
ATOM 813 N N . VAL A 1 107 ? -5.970 -21.801 7.102 1.00 75.94 107 VAL A N 1
ATOM 814 C CA . VAL A 1 107 ? -5.212 -20.955 8.029 1.00 75.94 107 VAL A CA 1
ATOM 815 C C . VAL A 1 107 ? -4.440 -21.819 9.015 1.00 75.94 107 VAL A C 1
ATOM 817 O O . VAL A 1 107 ? -5.024 -22.467 9.894 1.00 75.94 107 VAL A O 1
ATOM 820 N N . THR A 1 108 ? -3.121 -21.833 8.876 1.00 80.19 108 THR A N 1
ATOM 821 C CA . THR A 1 108 ? -2.225 -22.583 9.747 1.00 80.19 108 THR A CA 1
ATOM 822 C C . THR A 1 108 ? -1.925 -21.808 11.030 1.00 80.19 108 THR A C 1
ATOM 824 O O . THR A 1 108 ? -2.086 -20.591 11.149 1.00 80.19 108 THR A O 1
ATOM 827 N N . THR A 1 109 ? -1.455 -22.520 12.057 1.00 84.31 109 THR A N 1
ATOM 828 C CA . THR A 1 109 ? -0.979 -21.861 13.283 1.00 84.31 109 THR A CA 1
ATOM 829 C C . THR A 1 109 ? 0.235 -20.970 13.009 1.00 84.31 109 THR A C 1
ATOM 831 O O . THR A 1 109 ? 0.386 -19.945 13.669 1.00 84.31 109 THR A O 1
ATOM 834 N N . GLN A 1 110 ? 1.076 -21.341 12.041 1.00 87.62 110 GLN A N 1
ATOM 835 C CA . GLN A 1 110 ? 2.227 -20.543 11.631 1.00 87.62 110 GLN A CA 1
ATOM 836 C C . GLN A 1 110 ? 1.778 -19.224 10.991 1.00 87.62 110 GLN A C 1
ATOM 838 O O . GLN A 1 110 ? 2.216 -18.168 11.437 1.00 87.62 110 GLN A O 1
ATOM 843 N N . GLU A 1 111 ? 0.830 -19.266 10.057 1.00 86.62 111 GLU A N 1
ATOM 844 C CA . GLU A 1 111 ? 0.228 -18.072 9.445 1.00 86.62 111 GLU A CA 1
ATOM 845 C C . GLU A 1 111 ? -0.310 -17.096 10.488 1.00 86.62 111 GLU A C 1
ATOM 847 O O . GLU A 1 111 ? 0.048 -15.921 10.505 1.00 86.62 111 GLU A O 1
ATOM 852 N N . THR A 1 112 ? -1.078 -17.603 11.455 1.00 88.81 112 THR A N 1
ATOM 853 C CA . THR A 1 112 ? -1.611 -16.769 12.544 1.00 88.81 112 THR A CA 1
ATOM 854 C C . THR A 1 112 ? -0.494 -16.117 13.380 1.00 88.81 112 THR A C 1
ATOM 856 O O . THR A 1 112 ? -0.642 -14.988 13.867 1.00 88.81 112 THR A O 1
ATOM 859 N N . GLN A 1 113 ? 0.631 -16.814 13.585 1.00 93.25 113 GLN A N 1
ATOM 860 C CA . GLN A 1 113 ? 1.791 -16.272 14.303 1.00 93.25 113 GLN A CA 1
ATOM 861 C C . GLN A 1 113 ? 2.506 -15.195 13.488 1.00 93.25 113 GLN A C 1
ATOM 863 O O . GLN A 1 113 ? 2.893 -14.171 14.051 1.00 93.25 113 GLN A O 1
ATOM 868 N N . GLU A 1 114 ? 2.653 -15.396 12.183 1.00 95.12 114 GLU A N 1
ATOM 869 C CA . GLU A 1 114 ? 3.283 -14.437 11.279 1.00 95.12 114 GLU A CA 1
ATOM 870 C C . GLU A 1 114 ? 2.440 -13.163 11.134 1.00 95.12 114 GLU A C 1
ATOM 872 O O . GLU A 1 114 ? 2.974 -12.061 11.273 1.00 95.12 114 GLU A O 1
ATOM 877 N N . GLU A 1 115 ? 1.115 -13.288 10.994 1.00 95.12 115 GLU A N 1
ATOM 878 C CA . GLU A 1 115 ? 0.188 -12.147 11.013 1.00 95.12 115 GLU A CA 1
ATOM 879 C C . GLU A 1 115 ? 0.290 -11.368 12.325 1.00 95.12 115 GLU A C 1
ATOM 881 O O . GLU A 1 115 ? 0.369 -10.136 12.345 1.00 95.12 115 GLU A O 1
ATOM 886 N N . THR A 1 116 ? 0.318 -12.094 13.447 1.00 95.88 116 THR A N 1
ATOM 887 C CA . THR A 1 116 ? 0.468 -11.495 14.775 1.00 95.88 116 THR A CA 1
ATOM 888 C C . THR A 1 116 ? 1.791 -10.750 14.889 1.00 95.88 116 THR A C 1
ATOM 890 O O . THR A 1 116 ? 1.789 -9.600 15.325 1.00 95.88 116 THR A O 1
ATOM 893 N N . ALA A 1 117 ? 2.897 -11.353 14.450 1.00 98.00 117 ALA A N 1
ATOM 894 C CA . ALA A 1 117 ? 4.220 -10.741 14.488 1.00 98.00 117 ALA A CA 1
ATOM 895 C C . ALA A 1 117 ? 4.306 -9.488 13.604 1.00 98.00 117 ALA A C 1
ATOM 897 O O . ALA A 1 117 ? 4.902 -8.488 14.011 1.00 98.00 117 ALA A O 1
ATOM 898 N N . PHE A 1 118 ? 3.684 -9.508 12.422 1.00 98.38 118 PHE A N 1
ATOM 899 C CA . PHE A 1 118 ? 3.602 -8.341 11.549 1.00 98.38 118 PHE A CA 1
ATOM 900 C C . PHE A 1 118 ? 2.795 -7.209 12.189 1.00 98.38 118 PHE A C 1
ATOM 902 O O . PHE A 1 118 ? 3.281 -6.078 12.278 1.00 98.38 118 PHE A O 1
ATOM 909 N N . LEU A 1 119 ? 1.597 -7.504 12.708 1.00 98.44 119 LEU A N 1
ATOM 910 C CA . LEU A 1 119 ? 0.778 -6.517 13.414 1.00 98.44 119 LEU A CA 1
ATOM 911 C C . LEU A 1 119 ? 1.516 -5.944 14.629 1.00 98.44 119 LEU A C 1
ATOM 913 O O . LEU A 1 119 ? 1.520 -4.731 14.830 1.00 98.44 119 LEU A O 1
ATOM 917 N N . ASP A 1 120 ? 2.176 -6.784 15.418 1.00 98.44 120 ASP A N 1
ATOM 918 C CA . ASP A 1 120 ? 2.917 -6.349 16.599 1.00 98.44 120 ASP A CA 1
ATOM 919 C C . ASP A 1 120 ? 4.113 -5.452 16.233 1.00 98.44 120 ASP A C 1
ATOM 921 O O . ASP A 1 120 ? 4.427 -4.524 16.981 1.00 98.44 120 ASP A O 1
ATOM 925 N N . ALA A 1 121 ? 4.724 -5.649 15.059 1.00 98.62 121 ALA A N 1
ATOM 926 C CA . ALA A 1 121 ? 5.788 -4.788 14.548 1.00 98.62 121 ALA A CA 1
ATOM 927 C C . ALA A 1 121 ? 5.278 -3.422 14.056 1.00 98.62 121 ALA A C 1
ATOM 929 O O . ALA A 1 121 ? 5.907 -2.399 14.335 1.00 98.62 121 ALA A O 1
ATOM 930 N N . ILE A 1 122 ? 4.140 -3.371 13.349 1.00 98.69 122 ILE A N 1
ATOM 931 C CA . ILE A 1 122 ? 3.649 -2.116 12.751 1.00 98.69 122 ILE A CA 1
ATOM 932 C C . ILE A 1 122 ? 2.857 -1.240 13.728 1.00 98.69 122 ILE A C 1
ATOM 934 O O . ILE A 1 122 ? 2.957 -0.013 13.678 1.00 98.69 122 ILE A O 1
ATOM 938 N N . MET A 1 123 ? 2.075 -1.830 14.638 1.00 98.44 123 MET A N 1
ATOM 939 C CA . MET A 1 123 ? 1.176 -1.099 15.545 1.00 98.44 123 MET A CA 1
ATOM 940 C C . MET A 1 123 ? 1.849 -0.050 16.449 1.00 98.44 123 MET A C 1
ATOM 942 O O . MET A 1 123 ? 1.230 0.994 16.680 1.00 98.44 123 MET A O 1
ATOM 946 N N . PRO A 1 124 ? 3.066 -0.262 16.993 1.00 98.44 124 PRO A N 1
ATOM 947 C CA . PRO A 1 124 ? 3.725 0.741 17.829 1.00 98.44 124 PRO A CA 1
ATOM 948 C C . PRO A 1 124 ? 4.345 1.900 17.033 1.00 98.44 124 PRO A C 1
ATOM 950 O O . PRO A 1 124 ? 4.767 2.880 17.644 1.00 98.44 124 PRO A O 1
ATOM 953 N N . THR A 1 125 ? 4.405 1.825 15.699 1.00 98.81 125 THR A N 1
ATOM 954 C CA . THR A 1 125 ? 5.020 2.876 14.874 1.00 98.81 125 THR A CA 1
ATOM 955 C C . THR A 1 125 ? 4.260 4.202 14.973 1.00 98.81 125 THR A C 1
ATOM 957 O O . THR A 1 125 ? 3.032 4.247 15.095 1.00 98.81 125 THR A O 1
ATOM 960 N N . SER A 1 126 ? 4.984 5.319 14.851 1.00 98.75 126 SER A N 1
ATOM 961 C CA . SER A 1 126 ? 4.392 6.666 14.836 1.00 98.75 126 SER A CA 1
ATOM 962 C C . SER A 1 126 ? 3.344 6.844 13.732 1.00 98.75 126 SER A C 1
ATOM 964 O O . SER A 1 126 ? 2.380 7.588 13.915 1.00 98.75 126 SER A O 1
ATOM 966 N N . VAL A 1 127 ? 3.514 6.150 12.605 1.00 98.88 127 VAL A N 1
ATOM 967 C CA . VAL A 1 127 ? 2.566 6.120 11.486 1.00 98.88 127 VAL A CA 1
ATOM 968 C C . VAL A 1 127 ? 1.232 5.517 11.932 1.00 98.88 127 VAL A C 1
ATOM 970 O O . VAL A 1 127 ? 0.197 6.186 11.873 1.00 98.88 127 VAL A O 1
ATOM 973 N N . MET A 1 128 ? 1.256 4.292 12.467 1.00 98.81 128 MET A N 1
ATOM 974 C CA . MET A 1 128 ? 0.043 3.608 12.923 1.00 98.81 128 MET A CA 1
ATOM 975 C C . MET A 1 128 ? -0.620 4.339 14.090 1.00 98.81 128 MET A C 1
ATOM 977 O O . MET A 1 128 ? -1.843 4.442 14.123 1.00 98.81 128 MET A O 1
ATOM 981 N N . LYS A 1 129 ? 0.159 4.943 14.997 1.00 98.75 129 LYS A N 1
ATOM 982 C CA . LYS A 1 129 ? -0.384 5.744 16.106 1.00 98.75 129 LYS A CA 1
ATOM 983 C C . LYS A 1 129 ? -1.099 7.015 15.657 1.00 98.75 129 LYS A C 1
ATOM 985 O O . LYS A 1 129 ? -2.110 7.387 16.253 1.00 98.75 129 LYS A O 1
ATOM 990 N N . LYS A 1 130 ? -0.626 7.671 14.595 1.00 98.88 130 LYS A N 1
ATOM 991 C CA . LYS A 1 130 ? -1.323 8.823 13.997 1.00 98.88 130 LYS A CA 1
ATOM 992 C C . LYS A 1 130 ? -2.640 8.402 13.342 1.00 98.88 130 LYS A C 1
ATOM 994 O O . LYS A 1 130 ? -3.650 9.069 13.557 1.00 98.88 130 LYS A O 1
ATOM 999 N N . ALA A 1 131 ? -2.644 7.290 12.603 1.00 98.81 131 ALA A N 1
ATOM 1000 C CA . ALA A 1 131 ? -3.863 6.744 12.004 1.00 98.81 131 ALA A CA 1
ATOM 1001 C C . ALA A 1 131 ? -4.880 6.287 13.065 1.00 98.81 131 ALA A C 1
ATOM 1003 O O . ALA A 1 131 ? -6.060 6.626 12.963 1.00 98.81 131 ALA A O 1
ATOM 1004 N N . GLU A 1 132 ? -4.418 5.592 14.111 1.00 98.62 132 GLU A N 1
ATOM 1005 C CA . GLU A 1 132 ? -5.221 5.189 15.271 1.00 98.62 132 GLU A CA 1
ATOM 1006 C C . GLU A 1 132 ? -5.905 6.399 15.902 1.00 98.62 132 GLU A C 1
ATOM 1008 O O . GLU A 1 132 ? -7.133 6.436 15.996 1.00 98.62 132 GLU A O 1
ATOM 1013 N N . LYS A 1 133 ? -5.116 7.414 16.279 1.00 98.25 133 LYS A N 1
ATOM 1014 C CA . LYS A 1 133 ? -5.637 8.639 16.888 1.00 98.25 133 LYS A CA 1
ATOM 1015 C C . LYS A 1 133 ? -6.701 9.284 16.007 1.00 98.25 133 LYS A C 1
ATOM 1017 O O . LYS A 1 133 ? -7.781 9.596 16.492 1.00 98.25 133 LYS A O 1
ATOM 1022 N N . PHE A 1 134 ? -6.418 9.447 14.718 1.00 98.50 134 PHE A N 1
ATOM 1023 C CA . PHE A 1 134 ? -7.343 10.099 13.800 1.00 98.50 134 PHE A CA 1
ATOM 1024 C C . PHE A 1 134 ? -8.679 9.356 13.677 1.00 98.50 134 PHE A C 1
ATOM 1026 O O . PHE A 1 134 ? -9.740 9.966 13.794 1.00 98.50 134 PHE A O 1
ATOM 1033 N N . LEU A 1 135 ? -8.646 8.037 13.471 1.00 98.12 135 LEU A N 1
ATOM 1034 C CA . LEU A 1 135 ? -9.860 7.238 13.288 1.00 98.12 135 LEU A CA 1
ATOM 1035 C C . LEU A 1 135 ? -10.682 7.101 14.574 1.00 98.12 135 LEU A C 1
ATOM 1037 O O . LEU A 1 135 ? -11.911 7.029 14.502 1.00 98.12 135 LEU A O 1
ATOM 1041 N N . VAL A 1 136 ? -10.024 7.092 15.737 1.00 96.44 136 VAL A N 1
ATOM 1042 C CA . VAL A 1 136 ? -10.695 7.102 17.043 1.00 96.44 136 VAL A CA 1
ATOM 1043 C C . VAL A 1 136 ? -11.324 8.466 17.325 1.00 96.44 136 VAL A C 1
ATOM 1045 O O . VAL A 1 136 ? -12.510 8.520 17.645 1.00 96.44 136 VAL A O 1
ATOM 1048 N N . ASP A 1 137 ? -10.581 9.562 17.143 1.00 95.69 137 ASP A N 1
ATOM 1049 C CA . ASP A 1 137 ? -11.072 10.927 17.388 1.00 95.69 137 ASP A CA 1
ATOM 1050 C C . ASP A 1 137 ? -12.259 11.273 16.476 1.00 95.69 137 ASP A C 1
ATOM 1052 O O . ASP A 1 137 ? -13.211 11.928 16.897 1.00 95.69 137 ASP A O 1
ATOM 1056 N N . LYS A 1 138 ? -12.239 10.785 15.230 1.00 96.00 138 LYS A N 1
ATOM 1057 C CA . LYS A 1 138 ? -13.335 10.949 14.264 1.00 96.00 138 LYS A CA 1
ATOM 1058 C C . LYS A 1 138 ? -14.490 9.961 14.453 1.00 96.00 138 LYS A C 1
ATOM 1060 O O . LYS A 1 138 ? -15.477 10.035 13.727 1.00 96.00 138 LYS A O 1
ATOM 1065 N N . GLY A 1 139 ? -14.391 9.042 15.414 1.00 94.88 139 GLY A N 1
ATOM 1066 C CA . GLY A 1 139 ? -15.464 8.112 15.764 1.00 94.88 139 GLY A CA 1
ATOM 1067 C C . GLY A 1 139 ? -15.674 6.950 14.787 1.00 94.88 139 GLY A C 1
ATOM 1068 O O . GLY A 1 139 ? -16.665 6.233 14.923 1.00 94.88 139 GLY A O 1
ATOM 1069 N N . TYR A 1 140 ? -14.759 6.723 13.837 1.00 95.19 140 TYR A N 1
ATOM 1070 C CA . TYR A 1 140 ? -14.812 5.562 12.935 1.00 95.19 140 TYR A CA 1
ATOM 1071 C C . TYR A 1 140 ? -14.456 4.260 13.654 1.00 95.19 140 TYR A C 1
ATOM 1073 O O . TYR A 1 140 ? -14.982 3.201 13.315 1.00 95.19 140 TYR A O 1
ATOM 1081 N N . ILE A 1 141 ? -13.586 4.336 14.665 1.00 95.19 141 ILE A N 1
ATOM 1082 C CA . ILE A 1 141 ? -13.217 3.204 15.517 1.00 95.19 141 ILE A CA 1
ATOM 1083 C C . ILE A 1 141 ? -13.552 3.557 16.961 1.00 95.19 141 ILE A C 1
ATOM 1085 O O . ILE A 1 141 ? -13.043 4.525 17.519 1.00 95.19 141 ILE A O 1
ATOM 1089 N N . THR A 1 142 ? -14.409 2.752 17.590 1.00 92.38 142 THR A N 1
ATOM 1090 C CA . THR A 1 142 ? -14.783 2.957 18.991 1.00 92.38 142 THR A CA 1
ATOM 1091 C C . THR A 1 142 ? -13.924 2.115 19.924 1.00 92.38 142 THR A C 1
ATOM 1093 O O . THR A 1 142 ? -13.846 0.892 19.810 1.00 92.38 142 THR A O 1
ATOM 1096 N N . THR A 1 143 ? -13.314 2.770 20.909 1.00 92.19 143 THR A N 1
ATOM 1097 C CA . THR A 1 143 ? -12.614 2.097 22.009 1.00 92.19 143 THR A CA 1
ATOM 1098 C C . THR A 1 143 ? -13.580 1.624 23.093 1.00 92.19 143 THR A C 1
ATOM 1100 O O . THR A 1 143 ? -13.179 0.901 23.997 1.00 92.19 143 THR A O 1
ATOM 1103 N N . ARG A 1 144 ? -14.870 1.976 23.029 1.00 91.12 144 ARG A N 1
ATOM 1104 C CA . ARG A 1 144 ? -15.859 1.600 24.043 1.00 91.12 144 ARG A CA 1
ATOM 1105 C C . ARG A 1 144 ? -16.565 0.304 23.637 1.00 91.12 144 ARG A C 1
ATOM 1107 O O . ARG A 1 144 ? -17.409 0.296 22.747 1.00 91.12 144 ARG A O 1
ATOM 1114 N N . ARG A 1 145 ? -16.272 -0.802 24.325 1.00 87.25 145 ARG A N 1
ATOM 1115 C CA . ARG A 1 145 ? -16.903 -2.110 24.077 1.00 87.25 145 ARG A CA 1
ATOM 1116 C C . ARG A 1 145 ? -18.040 -2.363 25.064 1.00 87.25 145 ARG A C 1
ATOM 1118 O O . ARG A 1 145 ? -17.802 -2.360 26.271 1.00 87.25 145 ARG A O 1
ATOM 1125 N N . ARG A 1 146 ? -19.247 -2.636 24.556 1.00 89.44 146 ARG A N 1
ATOM 1126 C CA . ARG A 1 146 ? -20.382 -3.118 25.364 1.00 89.44 146 ARG A CA 1
ATOM 1127 C C . ARG A 1 146 ? -20.185 -4.593 25.720 1.00 89.44 146 ARG A C 1
ATOM 1129 O O . ARG A 1 146 ? -19.792 -5.391 24.869 1.00 89.44 146 ARG A O 1
ATOM 1136 N N . LEU A 1 147 ? -20.441 -4.944 26.971 1.00 88.38 147 LEU A N 1
ATOM 1137 C CA . LEU A 1 147 ? -20.379 -6.304 27.500 1.00 88.38 147 LEU A CA 1
ATOM 1138 C C . LEU A 1 147 ? -21.785 -6.918 27.572 1.00 88.38 147 LEU A C 1
ATOM 1140 O O . LEU A 1 147 ? -22.788 -6.205 27.508 1.00 88.38 147 LEU A O 1
ATOM 1144 N N . SER A 1 148 ? -21.864 -8.245 27.703 1.00 90.94 148 SER A N 1
ATOM 1145 C CA . SER A 1 148 ? -23.134 -8.992 27.756 1.00 90.94 148 SER A CA 1
ATOM 1146 C C . SER A 1 148 ? -24.038 -8.559 28.914 1.00 90.94 148 SER A C 1
ATOM 1148 O O . SER A 1 148 ? -25.254 -8.550 28.770 1.00 90.94 148 SER A O 1
ATOM 1150 N N . ASN A 1 149 ? -23.454 -8.113 30.027 1.00 92.31 149 ASN A N 1
ATOM 1151 C CA . ASN A 1 149 ? -24.167 -7.572 31.187 1.00 92.31 149 ASN A CA 1
ATOM 1152 C C . ASN A 1 149 ? -24.627 -6.106 31.014 1.00 92.31 149 ASN A C 1
ATOM 1154 O O . ASN A 1 149 ? -25.023 -5.466 31.982 1.00 92.31 149 ASN A O 1
ATOM 1158 N N . GLY A 1 150 ? -24.512 -5.532 29.812 1.00 90.69 150 GLY A N 1
ATOM 1159 C CA . GLY A 1 150 ? -24.909 -4.153 29.514 1.00 90.69 150 GLY A CA 1
ATOM 1160 C C . GLY A 1 150 ? -23.892 -3.075 29.908 1.00 90.69 150 GLY A C 1
ATOM 1161 O O . GLY A 1 150 ? -24.044 -1.936 29.463 1.00 90.69 150 GLY A O 1
ATOM 1162 N N . SER A 1 151 ? -22.843 -3.415 30.666 1.00 92.44 151 SER A N 1
ATOM 1163 C CA . SER A 1 151 ? -21.764 -2.486 31.028 1.00 92.44 151 SER A CA 1
ATOM 1164 C C . SER A 1 151 ? -20.806 -2.221 29.859 1.00 92.44 151 SER A C 1
ATOM 1166 O O . SER A 1 151 ? -20.863 -2.879 28.817 1.00 92.44 151 SER A O 1
ATOM 1168 N N . TYR A 1 152 ? -19.916 -1.239 30.016 1.00 90.31 152 TYR A N 1
ATOM 1169 C CA . TYR A 1 152 ? -18.918 -0.886 29.009 1.00 90.31 152 TYR A CA 1
ATOM 1170 C C . TYR A 1 152 ? -17.507 -0.936 29.584 1.00 90.31 152 TYR A C 1
ATOM 1172 O O . TYR A 1 152 ? -17.295 -0.543 30.728 1.00 90.31 152 TYR A O 1
ATOM 1180 N N . ARG A 1 153 ? -16.539 -1.337 28.756 1.00 91.69 153 ARG A N 1
ATOM 1181 C CA . ARG A 1 153 ? -15.106 -1.228 29.063 1.00 91.69 153 ARG A CA 1
ATOM 1182 C C . ARG A 1 153 ? -14.334 -0.574 27.924 1.00 91.69 153 ARG A C 1
ATOM 1184 O O . ARG A 1 153 ? -14.749 -0.663 26.766 1.00 91.69 153 ARG A O 1
ATOM 1191 N N . THR A 1 154 ? -13.180 -0.002 28.242 1.00 91.00 154 THR A N 1
ATOM 1192 C CA . THR A 1 154 ? -12.213 0.436 27.232 1.00 91.00 154 THR A CA 1
ATOM 1193 C C . THR A 1 154 ? -11.551 -0.786 26.582 1.00 91.00 154 THR A C 1
ATOM 1195 O O . THR A 1 154 ? -11.114 -1.721 27.257 1.00 91.00 154 THR A O 1
ATOM 1198 N N . ASN A 1 155 ? -11.511 -0.808 25.253 1.00 90.56 155 ASN A N 1
ATOM 1199 C CA . ASN A 1 155 ? -10.768 -1.752 24.435 1.00 90.56 155 ASN A CA 1
ATOM 1200 C C . ASN A 1 155 ? -9.527 -1.054 23.876 1.00 90.56 155 ASN A C 1
ATOM 1202 O O . ASN A 1 155 ? -9.579 -0.435 22.816 1.00 90.56 155 ASN A O 1
ATOM 1206 N N . ASN A 1 156 ? -8.400 -1.213 24.566 1.00 89.44 156 ASN A N 1
ATOM 1207 C CA . ASN A 1 156 ? -7.109 -0.660 24.139 1.00 89.44 156 ASN A CA 1
ATOM 1208 C C . ASN A 1 156 ? -6.559 -1.324 22.865 1.00 89.44 156 ASN A C 1
ATOM 1210 O O . ASN A 1 156 ? -5.537 -0.896 22.348 1.00 89.44 156 ASN A O 1
ATOM 1214 N N . ARG A 1 157 ? -7.217 -2.379 22.365 1.00 93.19 157 ARG A N 1
ATOM 1215 C CA . ARG A 1 157 ? -6.887 -3.044 21.101 1.00 93.19 157 ARG A CA 1
ATOM 1216 C C . ARG A 1 157 ? -7.878 -2.730 19.986 1.00 93.19 157 ARG A C 1
ATOM 1218 O O . ARG A 1 157 ? -7.776 -3.333 18.931 1.00 93.19 157 ARG A O 1
ATOM 1225 N N . ALA A 1 158 ? -8.813 -1.793 20.177 1.00 95.31 158 ALA A N 1
ATOM 1226 C CA . ALA A 1 158 ? -9.865 -1.526 19.192 1.00 95.31 158 ALA A CA 1
ATOM 1227 C C . ALA A 1 158 ? -9.314 -1.226 17.792 1.00 95.31 158 ALA A C 1
ATOM 1229 O O . ALA A 1 158 ? -9.847 -1.736 16.811 1.00 95.31 158 ALA A O 1
ATOM 1230 N N . PHE A 1 159 ? -8.228 -0.455 17.702 1.00 97.50 159 PHE A N 1
ATOM 1231 C CA . PHE A 1 159 ? -7.565 -0.195 16.430 1.00 97.50 159 PHE A CA 1
ATOM 1232 C C . PHE A 1 159 ? -6.907 -1.451 15.851 1.00 97.50 159 PHE A C 1
ATOM 1234 O O . PHE A 1 159 ? -7.185 -1.799 14.709 1.00 97.50 159 PHE A O 1
ATOM 1241 N N . ARG A 1 160 ? -6.117 -2.188 16.644 1.00 97.69 160 ARG A N 1
ATOM 1242 C CA . ARG A 1 160 ? -5.500 -3.456 16.212 1.00 97.69 160 ARG A CA 1
ATOM 1243 C C . ARG A 1 160 ? -6.547 -4.459 15.720 1.00 97.69 160 ARG A C 1
ATOM 1245 O O . ARG A 1 160 ? -6.371 -5.030 14.651 1.00 97.69 160 ARG A O 1
ATOM 1252 N N . ASP A 1 161 ? -7.634 -4.640 16.468 1.00 95.81 161 ASP A N 1
ATOM 1253 C CA . ASP A 1 161 ? -8.745 -5.535 16.126 1.00 95.81 161 ASP A CA 1
ATOM 1254 C C . ASP A 1 161 ? -9.418 -5.094 14.812 1.00 95.81 161 ASP A C 1
ATOM 1256 O O . ASP A 1 161 ? -9.771 -5.925 13.978 1.00 95.81 161 ASP A O 1
ATOM 1260 N N . ALA A 1 162 ? -9.572 -3.781 14.602 1.00 97.06 162 ALA A N 1
ATOM 1261 C CA . ALA A 1 162 ? -10.141 -3.217 13.383 1.00 97.06 162 ALA A CA 1
ATOM 1262 C C . ALA A 1 162 ? -9.230 -3.418 12.162 1.00 97.06 162 ALA A C 1
ATOM 1264 O O . ALA A 1 162 ? -9.722 -3.816 11.108 1.00 97.06 162 ALA A O 1
ATOM 1265 N N . ILE A 1 163 ? -7.920 -3.181 12.297 1.00 98.19 163 ILE A N 1
ATOM 1266 C CA . ILE A 1 163 ? -6.939 -3.428 11.230 1.00 98.19 163 ILE A CA 1
ATOM 1267 C C . ILE A 1 163 ? -6.880 -4.919 10.903 1.00 98.19 163 ILE A C 1
ATOM 1269 O O . ILE A 1 163 ? -7.022 -5.288 9.741 1.00 98.19 163 ILE A O 1
ATOM 1273 N N . HIS A 1 164 ? -6.775 -5.780 11.918 1.00 96.38 164 HIS A N 1
ATOM 1274 C CA . HIS A 1 164 ? -6.814 -7.226 11.721 1.00 96.38 164 HIS A CA 1
ATOM 1275 C C . HIS A 1 164 ? -8.080 -7.651 10.974 1.00 96.38 164 HIS A C 1
ATOM 1277 O O . HIS A 1 164 ? -8.011 -8.426 10.028 1.00 96.38 164 HIS A O 1
ATOM 1283 N N . GLN A 1 165 ? -9.248 -7.132 11.363 1.00 94.50 165 GLN A N 1
ATOM 1284 C CA . GLN A 1 165 ? -10.499 -7.498 10.709 1.00 94.50 165 GLN A CA 1
ATOM 1285 C C . GLN A 1 165 ? -10.518 -7.112 9.228 1.00 94.50 165 GLN A C 1
ATOM 1287 O O . GLN A 1 165 ? -10.918 -7.934 8.411 1.00 94.50 165 GLN A O 1
ATOM 1292 N N . ILE A 1 166 ? -10.159 -5.872 8.879 1.00 96.69 166 ILE A N 1
ATOM 1293 C CA . ILE A 1 166 ? -10.326 -5.402 7.496 1.00 96.69 166 ILE A CA 1
ATOM 1294 C C . ILE A 1 166 ? -9.254 -5.956 6.549 1.00 96.69 166 ILE A C 1
ATOM 1296 O O . ILE A 1 166 ? -9.536 -6.065 5.357 1.00 96.69 166 ILE A O 1
ATOM 1300 N N . TRP A 1 167 ? -8.065 -6.295 7.062 1.00 96.56 167 TRP A N 1
ATOM 1301 C CA . TRP A 1 167 ? -6.936 -6.776 6.261 1.00 96.56 167 TRP A CA 1
ATOM 1302 C C . TRP A 1 167 ? -6.814 -8.298 6.245 1.00 96.56 167 TRP A C 1
ATOM 1304 O O . TRP A 1 167 ? -6.719 -8.857 5.163 1.00 96.56 167 TRP A O 1
ATOM 1314 N N . PHE A 1 168 ? -6.879 -8.956 7.403 1.00 92.69 168 PHE A N 1
ATOM 1315 C CA . PHE A 1 168 ? -6.626 -10.399 7.556 1.00 92.69 168 PHE A CA 1
ATOM 1316 C C . PHE A 1 168 ? -7.907 -11.217 7.767 1.00 92.69 168 PHE A C 1
ATOM 1318 O O . PHE A 1 168 ? -7.898 -12.440 7.806 1.00 92.69 168 PHE A O 1
ATOM 1325 N N . GLY A 1 169 ? -9.058 -10.558 7.911 1.00 88.38 169 GLY A N 1
ATOM 1326 C CA . GLY A 1 169 ? -10.326 -11.268 7.961 1.00 88.38 169 GLY A CA 1
ATOM 1327 C C . GLY A 1 169 ? -10.642 -11.918 6.615 1.00 88.38 169 GLY A C 1
ATOM 1328 O O . GLY A 1 169 ? -10.832 -11.209 5.628 1.00 88.38 169 GLY A O 1
ATOM 1329 N N . LEU A 1 170 ? -10.747 -13.247 6.599 1.00 81.25 170 LEU A N 1
ATOM 1330 C CA . LEU A 1 170 ? -11.065 -13.993 5.387 1.00 81.25 170 LEU A CA 1
ATOM 1331 C C . LEU A 1 170 ? -12.481 -13.702 4.877 1.00 81.25 170 LEU A C 1
ATOM 1333 O O . LEU A 1 170 ? -13.445 -13.582 5.644 1.00 81.25 170 LEU A O 1
ATOM 1337 N N . TYR A 1 171 ? -12.623 -13.659 3.557 1.00 74.38 171 TYR A N 1
ATOM 1338 C CA . TYR A 1 171 ? -13.902 -13.609 2.862 1.00 74.38 171 TYR A CA 1
ATOM 1339 C C . TYR A 1 171 ? -13.831 -14.378 1.538 1.00 74.38 171 TYR A C 1
ATOM 1341 O O . TYR A 1 171 ? -12.770 -14.656 0.997 1.00 74.38 171 TYR A O 1
ATOM 1349 N N . SER A 1 172 ? -14.996 -14.734 0.995 1.00 68.12 172 SER A N 1
ATOM 1350 C CA . SER A 1 172 ? -15.064 -15.413 -0.300 1.00 68.12 172 SER A CA 1
ATOM 1351 C C . SER A 1 172 ? -15.147 -14.435 -1.471 1.00 68.12 172 SER A C 1
ATOM 1353 O O . SER A 1 172 ? -16.030 -13.563 -1.487 1.00 68.12 172 SER A O 1
ATOM 1355 N N . ARG A 1 173 ? -14.272 -14.631 -2.469 1.00 65.38 173 ARG A N 1
ATOM 1356 C CA . ARG A 1 173 ? -14.257 -13.925 -3.768 1.00 65.38 173 ARG A CA 1
ATOM 1357 C C . ARG A 1 173 ? -14.803 -14.742 -4.939 1.00 65.38 173 ARG A C 1
ATOM 1359 O O . ARG A 1 173 ? -15.129 -14.160 -5.982 1.00 65.38 173 ARG A O 1
ATOM 1366 N N . GLU A 1 174 ? -14.898 -16.057 -4.786 1.00 61.41 174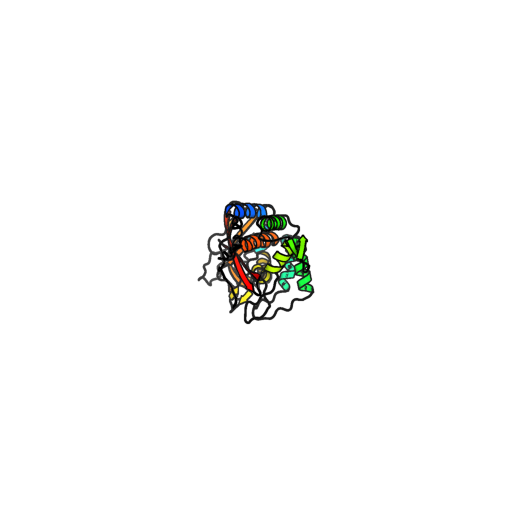 GLU A N 1
ATOM 1367 C CA . GLU A 1 174 ? -15.406 -16.985 -5.793 1.00 61.41 174 GLU A CA 1
ATOM 1368 C C . GLU A 1 174 ? -16.087 -18.187 -5.124 1.00 61.41 174 GLU A C 1
ATOM 1370 O O . GLU A 1 174 ? -15.627 -18.670 -4.095 1.00 61.41 174 GLU A O 1
ATOM 1375 N N . ASN A 1 175 ? -17.223 -18.624 -5.682 1.00 57.81 175 ASN A N 1
ATOM 1376 C CA . ASN A 1 175 ? -17.952 -19.854 -5.330 1.00 57.81 175 ASN A CA 1
ATOM 1377 C C . ASN A 1 175 ? -18.191 -20.131 -3.830 1.00 57.81 175 ASN A C 1
ATOM 1379 O O . ASN A 1 175 ? -18.360 -21.278 -3.435 1.00 57.81 175 ASN A O 1
ATOM 1383 N N . ASN A 1 176 ? -18.264 -19.091 -2.992 1.00 61.78 176 ASN A N 1
ATOM 1384 C CA . ASN A 1 176 ? -18.353 -19.204 -1.529 1.00 61.78 176 ASN A CA 1
ATOM 1385 C C . ASN A 1 176 ? -17.138 -19.876 -0.855 1.00 61.78 176 ASN A C 1
ATOM 1387 O O . ASN A 1 176 ? -17.191 -20.122 0.350 1.00 61.78 176 ASN A O 1
ATOM 1391 N N . THR A 1 177 ? -16.032 -20.092 -1.574 1.00 59.75 177 THR A N 1
ATOM 1392 C CA . THR A 1 177 ? -14.757 -20.535 -0.999 1.00 59.75 177 THR A CA 1
ATOM 1393 C C . THR A 1 177 ? -14.166 -19.407 -0.165 1.00 59.75 177 THR A C 1
ATOM 1395 O O . THR A 1 177 ? -13.949 -18.307 -0.675 1.00 59.75 177 THR A O 1
ATOM 1398 N N . LEU A 1 178 ? -13.975 -19.651 1.130 1.00 62.28 178 LEU A N 1
ATOM 1399 C CA . LEU A 1 178 ? -13.287 -18.743 2.041 1.00 62.28 178 LEU A CA 1
ATOM 1400 C C . LEU A 1 178 ? -11.778 -18.977 1.878 1.00 62.28 178 LEU A C 1
ATOM 1402 O O . LEU A 1 178 ? -11.301 -20.038 2.262 1.00 62.28 178 LEU A O 1
ATOM 1406 N N . GLY A 1 179 ? -11.059 -18.037 1.272 1.00 66.50 179 GLY A N 1
ATOM 1407 C CA . GLY A 1 179 ? -9.623 -18.203 1.000 1.00 66.50 179 GLY A CA 1
ATOM 1408 C C . GLY A 1 179 ? -8.987 -16.971 0.370 1.00 66.50 179 GLY A C 1
ATOM 1409 O O . GLY A 1 179 ? -8.269 -17.069 -0.613 1.00 66.50 179 GLY A O 1
ATOM 1410 N N . SER A 1 180 ? -9.430 -15.797 0.815 1.00 76.38 180 SER A N 1
ATOM 1411 C CA . SER A 1 180 ? -8.883 -14.518 0.382 1.00 76.38 180 SER A CA 1
ATOM 1412 C C . SER A 1 180 ? -9.069 -13.495 1.489 1.00 76.38 180 SER A C 1
ATOM 1414 O O . SER A 1 180 ? -10.131 -13.413 2.125 1.00 76.38 180 SER A O 1
ATOM 1416 N N . SER A 1 181 ? -8.047 -12.677 1.681 1.00 89.69 181 SER A N 1
ATOM 1417 C CA . SER A 1 181 ? -8.021 -11.551 2.599 1.00 89.69 181 SER A CA 1
ATOM 1418 C C . SER A 1 181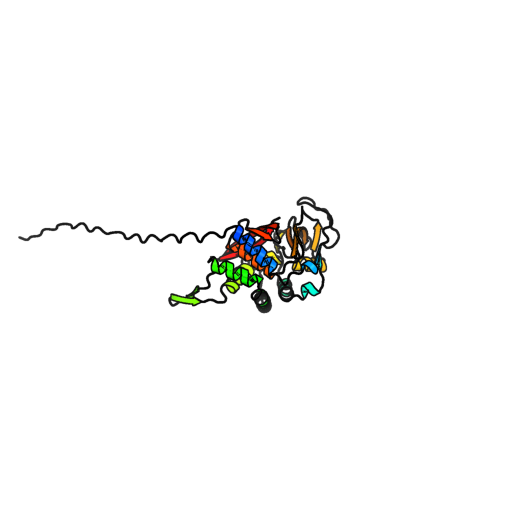 ? -7.728 -10.239 1.862 1.00 89.69 181 SER A C 1
ATOM 1420 O O . SER A 1 181 ? -7.338 -10.184 0.692 1.00 89.69 181 SER A O 1
ATOM 1422 N N . GLY A 1 182 ? -7.968 -9.111 2.533 1.00 93.38 182 GLY A N 1
ATOM 1423 C CA . GLY A 1 182 ? -7.623 -7.800 1.979 1.00 93.38 182 GLY A CA 1
ATOM 1424 C C . GLY A 1 182 ? -6.116 -7.613 1.837 1.00 93.38 182 GLY A C 1
ATOM 1425 O O . GLY A 1 182 ? -5.664 -6.972 0.887 1.00 93.38 182 GLY A O 1
ATOM 1426 N N . PHE A 1 183 ? -5.356 -8.197 2.764 1.00 95.06 183 PHE A N 1
ATOM 1427 C CA . PHE A 1 183 ? -3.904 -8.196 2.752 1.00 95.06 183 PHE A CA 1
ATOM 1428 C C . PHE A 1 183 ? -3.371 -8.934 1.529 1.00 95.06 183 PHE A C 1
ATOM 1430 O O . PHE A 1 183 ? -2.679 -8.316 0.726 1.00 95.06 183 PHE A O 1
ATOM 1437 N N . GLU A 1 184 ? -3.757 -10.194 1.330 1.00 91.38 184 GLU A N 1
ATOM 1438 C CA . GLU A 1 184 ? -3.291 -10.989 0.190 1.00 91.38 184 GLU A CA 1
ATOM 1439 C C . GLU A 1 184 ? -3.628 -10.315 -1.131 1.00 91.38 184 GLU A C 1
ATOM 1441 O O . GLU A 1 184 ? -2.745 -10.111 -1.958 1.00 91.38 184 GLU A O 1
ATOM 1446 N N . HIS A 1 185 ? -4.872 -9.861 -1.307 1.00 93.06 185 HIS A N 1
ATOM 1447 C CA . HIS A 1 185 ? -5.261 -9.193 -2.541 1.00 93.06 185 HIS A CA 1
ATOM 1448 C C . HIS A 1 185 ? -4.389 -7.961 -2.822 1.00 93.06 185 HIS A C 1
ATOM 1450 O O . HIS A 1 185 ? -3.873 -7.793 -3.924 1.00 93.06 185 HIS A O 1
ATOM 1456 N N . VAL A 1 186 ? -4.208 -7.070 -1.847 1.00 96.19 186 VAL A N 1
ATOM 1457 C CA . VAL A 1 186 ? -3.487 -5.810 -2.076 1.00 96.19 186 VAL A CA 1
ATOM 1458 C C . VAL A 1 186 ? -1.974 -6.017 -2.149 1.00 96.19 186 VAL A C 1
ATOM 1460 O O . VAL A 1 186 ? -1.342 -5.486 -3.063 1.00 96.19 186 VAL A O 1
ATOM 1463 N N . PHE A 1 187 ? -1.393 -6.776 -1.221 1.00 96.56 187 PHE A N 1
ATOM 1464 C CA . PHE A 1 187 ? 0.057 -6.908 -1.072 1.00 96.56 187 PHE A CA 1
ATOM 1465 C C . PHE A 1 187 ? 0.656 -8.017 -1.943 1.00 96.56 187 PHE A C 1
ATOM 1467 O O . PHE A 1 187 ? 1.755 -7.821 -2.452 1.00 96.56 187 PHE A O 1
ATOM 1474 N N . LEU A 1 188 ? -0.054 -9.126 -2.167 1.00 93.25 188 LEU A N 1
ATOM 1475 C CA . LEU A 1 188 ? 0.464 -10.302 -2.887 1.00 93.25 188 LEU A CA 1
ATOM 1476 C C . LEU A 1 188 ? -0.179 -10.470 -4.273 1.00 93.25 188 LEU A C 1
ATOM 1478 O O . LEU A 1 188 ? 0.466 -10.882 -5.228 1.00 93.25 188 LEU A O 1
ATOM 1482 N N . GLY A 1 189 ? -1.440 -10.066 -4.423 1.00 89.94 189 GLY A N 1
ATOM 1483 C CA . GLY A 1 189 ? -2.185 -10.178 -5.672 1.00 89.94 189 GLY A CA 1
ATOM 1484 C C . GLY A 1 189 ? -2.675 -11.580 -5.989 1.00 89.94 189 GLY A C 1
ATOM 1485 O O . GLY A 1 189 ? -2.099 -12.571 -5.576 1.00 89.94 189 GLY A O 1
ATOM 1486 N N . GLU A 1 190 ? -3.748 -11.681 -6.763 1.00 88.19 190 GLU A N 1
ATOM 1487 C CA . GLU A 1 190 ? -4.457 -12.934 -7.039 1.00 88.19 190 GLU A CA 1
ATOM 1488 C C . GLU A 1 190 ? -4.606 -13.173 -8.537 1.00 88.19 190 GLU A C 1
ATOM 1490 O O . GLU A 1 190 ? -4.678 -12.231 -9.323 1.00 88.19 190 GLU A O 1
ATOM 1495 N N . ILE A 1 191 ? -4.702 -14.432 -8.951 1.00 85.88 191 ILE A N 1
ATOM 1496 C CA . ILE A 1 191 ? -5.052 -14.803 -10.319 1.00 85.88 191 ILE A CA 1
ATOM 1497 C C . ILE A 1 191 ? -6.512 -15.239 -10.331 1.00 85.88 191 ILE A C 1
ATOM 1499 O O . ILE A 1 191 ? -6.890 -16.249 -9.736 1.00 85.88 191 ILE A O 1
ATOM 1503 N N . LYS A 1 192 ? -7.333 -14.483 -11.060 1.00 82.94 192 LYS A N 1
ATOM 1504 C CA . LYS A 1 192 ? -8.743 -14.794 -11.303 1.00 82.94 192 LYS A CA 1
ATOM 1505 C C . LYS A 1 192 ? -9.031 -14.710 -12.794 1.00 82.94 192 LYS A C 1
ATOM 1507 O O . LYS A 1 192 ? -8.764 -13.680 -13.409 1.00 82.94 192 LYS A O 1
ATOM 1512 N N . ASN A 1 193 ? -9.600 -15.770 -13.372 1.00 84.25 193 ASN A N 1
ATOM 1513 C CA . ASN A 1 193 ? -9.900 -15.857 -14.810 1.00 84.25 193 ASN A CA 1
ATOM 1514 C C . ASN A 1 193 ? -8.693 -15.481 -15.694 1.00 84.25 193 ASN A C 1
ATOM 1516 O O . ASN A 1 193 ? -8.811 -14.625 -16.571 1.00 84.25 193 ASN A O 1
ATOM 1520 N N . ASP A 1 194 ? -7.524 -16.063 -15.403 1.00 84.31 194 ASP A N 1
ATOM 1521 C CA . ASP A 1 194 ? -6.251 -15.798 -16.095 1.00 84.31 194 ASP A CA 1
ATOM 1522 C C . ASP A 1 194 ? -5.773 -14.336 -16.070 1.00 84.31 194 ASP A C 1
ATOM 1524 O O . ASP A 1 194 ? -4.930 -13.934 -16.871 1.00 84.31 194 ASP A O 1
ATOM 1528 N N . LYS A 1 195 ? -6.280 -13.533 -15.131 1.00 86.50 195 LYS A N 1
ATOM 1529 C CA . LYS A 1 195 ? -5.882 -12.137 -14.945 1.00 86.50 195 LYS A CA 1
ATOM 1530 C C . LYS A 1 195 ? -5.367 -11.913 -13.540 1.00 86.50 195 LYS A C 1
ATOM 1532 O O . LYS A 1 195 ? -5.983 -12.361 -12.574 1.00 86.50 195 LYS A O 1
ATOM 1537 N N . VAL A 1 196 ? -4.294 -11.141 -13.441 1.00 92.69 196 VAL A N 1
ATOM 1538 C CA . VAL A 1 196 ? -3.795 -10.651 -12.158 1.00 92.69 196 VAL A CA 1
ATOM 1539 C C . VAL A 1 196 ? -4.766 -9.604 -11.610 1.00 92.69 196 VAL A C 1
ATOM 1541 O O . VAL A 1 196 ? -5.187 -8.684 -12.315 1.00 92.69 196 VAL A O 1
ATOM 1544 N N . GLN A 1 197 ? -5.136 -9.759 -10.349 1.00 90.56 197 GLN A N 1
ATOM 1545 C CA . GLN A 1 197 ? -5.969 -8.873 -9.549 1.00 90.56 197 GLN A CA 1
ATOM 1546 C C . GLN A 1 197 ? -5.151 -8.405 -8.349 1.00 90.56 197 GLN A C 1
ATOM 1548 O O . GLN A 1 197 ? -4.316 -9.153 -7.851 1.00 90.56 197 GLN A O 1
ATOM 1553 N N . GLY A 1 198 ? -5.382 -7.186 -7.863 1.00 94.19 198 GLY A N 1
ATOM 1554 C CA . GLY A 1 198 ? -4.593 -6.684 -6.742 1.00 94.19 198 GLY A CA 1
ATOM 1555 C C . GLY A 1 198 ? -3.106 -6.571 -7.106 1.00 94.19 198 GLY A C 1
ATOM 1556 O O . GLY A 1 198 ? -2.822 -6.140 -8.217 1.00 94.19 198 GLY A O 1
ATOM 1557 N N . PHE A 1 199 ? -2.165 -6.953 -6.239 1.00 96.81 199 PHE A N 1
ATOM 1558 C CA . PHE A 1 199 ? -0.711 -6.829 -6.475 1.00 96.81 199 PHE A CA 1
ATOM 1559 C C . PHE A 1 199 ? -0.267 -5.358 -6.609 1.00 96.81 199 PHE A C 1
ATOM 1561 O O . PHE A 1 199 ? -0.073 -4.840 -7.715 1.00 96.81 199 PHE A O 1
ATOM 1568 N N . HIS A 1 200 ? -0.127 -4.671 -5.476 1.00 97.75 200 HIS A N 1
ATOM 1569 C CA . HIS A 1 200 ? 0.178 -3.236 -5.402 1.00 97.75 200 HIS A CA 1
ATOM 1570 C C . HIS A 1 200 ? 1.302 -2.884 -4.412 1.00 97.75 200 HIS A C 1
ATOM 1572 O O . HIS A 1 200 ? 1.480 -1.709 -4.104 1.00 97.75 200 HIS A O 1
ATOM 1578 N N . ASN A 1 201 ? 2.072 -3.865 -3.928 1.00 98.31 201 ASN A N 1
ATOM 1579 C CA . ASN A 1 201 ? 3.168 -3.636 -2.986 1.00 98.31 201 ASN A CA 1
ATOM 1580 C C . ASN A 1 201 ? 4.546 -3.853 -3.633 1.00 98.31 201 ASN A C 1
ATOM 1582 O O . ASN A 1 201 ? 4.800 -4.879 -4.266 1.00 98.31 201 ASN A O 1
ATOM 1586 N N . TRP A 1 202 ? 5.459 -2.898 -3.432 1.00 98.69 202 TRP A N 1
ATOM 1587 C CA . TRP A 1 202 ? 6.785 -2.933 -4.054 1.00 98.69 202 TRP A CA 1
ATOM 1588 C C . TRP A 1 202 ? 7.727 -3.988 -3.470 1.00 98.69 202 TRP A C 1
ATOM 1590 O O . TRP A 1 202 ? 8.619 -4.435 -4.186 1.00 98.69 202 TRP A O 1
ATOM 1600 N N . VAL A 1 203 ? 7.557 -4.382 -2.201 1.00 98.56 203 VAL A N 1
ATOM 1601 C CA . VAL A 1 203 ? 8.403 -5.411 -1.570 1.00 98.56 203 VAL A CA 1
ATOM 1602 C C . VAL A 1 203 ? 8.079 -6.774 -2.171 1.00 98.56 203 VAL A C 1
ATOM 1604 O O . VAL A 1 203 ? 8.987 -7.526 -2.518 1.00 98.56 203 VAL A O 1
ATOM 1607 N N . PHE A 1 204 ? 6.791 -7.090 -2.333 1.00 98.00 204 PHE A N 1
ATOM 1608 C CA . PHE A 1 204 ? 6.382 -8.304 -3.034 1.00 98.00 204 PHE A CA 1
ATOM 1609 C C . PHE A 1 204 ? 6.783 -8.251 -4.514 1.00 98.00 204 PHE A C 1
ATOM 1611 O O . PHE A 1 204 ? 7.393 -9.191 -5.017 1.00 98.00 204 PHE A O 1
ATOM 1618 N N . PHE A 1 205 ? 6.568 -7.110 -5.183 1.00 98.56 205 PHE A N 1
ATOM 1619 C CA . PHE A 1 205 ? 6.995 -6.902 -6.570 1.00 98.56 205 PHE A CA 1
ATOM 1620 C C . PHE A 1 205 ? 8.487 -7.184 -6.771 1.00 98.56 205 PHE A C 1
ATOM 1622 O O . PHE A 1 205 ? 8.855 -7.939 -7.668 1.00 98.56 205 PHE A O 1
ATOM 1629 N N . SER A 1 206 ? 9.353 -6.629 -5.917 1.00 98.25 206 SER A N 1
ATOM 1630 C CA . SER A 1 206 ? 10.798 -6.824 -6.042 1.00 98.25 206 SER A CA 1
ATOM 1631 C C . SER A 1 206 ? 11.220 -8.268 -5.778 1.00 98.25 206 SER A C 1
ATOM 1633 O O . SER A 1 206 ? 12.182 -8.735 -6.385 1.00 98.25 206 SER A O 1
ATOM 1635 N N . LYS A 1 207 ? 10.521 -8.997 -4.898 1.00 97.62 207 LYS A N 1
ATOM 1636 C CA . LYS A 1 207 ? 10.763 -10.430 -4.683 1.00 97.62 207 LYS A CA 1
ATOM 1637 C C . LYS A 1 207 ? 10.359 -11.264 -5.892 1.00 97.62 207 LYS A C 1
ATOM 1639 O O . LYS A 1 207 ? 11.139 -12.116 -6.308 1.00 97.62 207 LYS A O 1
ATOM 1644 N N . GLU A 1 208 ? 9.218 -10.973 -6.504 1.00 97.75 208 GLU A N 1
ATOM 1645 C CA . GLU A 1 208 ? 8.779 -11.698 -7.696 1.00 97.75 208 GLU A CA 1
ATOM 1646 C C . GLU A 1 208 ? 9.646 -11.394 -8.930 1.00 97.75 208 GLU A C 1
ATOM 1648 O O . GLU A 1 208 ? 9.876 -12.296 -9.736 1.00 97.75 208 GLU A O 1
ATOM 1653 N N . GLU A 1 209 ? 10.212 -10.184 -9.052 1.00 97.50 209 GLU A N 1
ATOM 1654 C CA . GLU A 1 209 ? 11.257 -9.900 -10.053 1.00 97.50 209 GLU A CA 1
ATOM 1655 C C . GLU A 1 209 ? 12.535 -10.704 -9.780 1.00 97.50 209 GLU A C 1
ATOM 1657 O O . GLU A 1 209 ? 13.076 -11.329 -10.689 1.00 97.50 209 GLU A O 1
ATOM 1662 N N . GLN A 1 210 ? 13.008 -10.742 -8.526 1.00 96.25 210 GLN A N 1
ATOM 1663 C CA . GLN A 1 210 ? 14.199 -11.516 -8.136 1.00 96.25 210 GLN A CA 1
ATOM 1664 C C . GLN A 1 210 ? 14.034 -13.020 -8.395 1.00 96.25 210 GLN A C 1
ATOM 1666 O O . GLN A 1 210 ? 15.000 -13.695 -8.750 1.00 96.25 210 GLN A O 1
ATOM 1671 N N . ASN A 1 211 ? 12.812 -13.531 -8.244 1.00 96.06 211 ASN A N 1
ATOM 1672 C CA . ASN A 1 211 ? 12.467 -14.931 -8.479 1.00 96.06 211 ASN A CA 1
ATOM 1673 C C . ASN A 1 211 ? 12.177 -15.251 -9.958 1.00 96.06 211 ASN A C 1
ATOM 1675 O O . ASN A 1 211 ? 11.937 -16.410 -10.282 1.00 96.06 211 ASN A O 1
ATOM 1679 N N . ASN A 1 212 ? 12.224 -14.263 -10.862 1.00 96.31 212 ASN A N 1
ATOM 1680 C CA . ASN A 1 212 ? 11.841 -14.383 -12.278 1.00 96.31 212 ASN A CA 1
ATOM 1681 C C . ASN A 1 212 ? 10.373 -14.797 -12.512 1.00 96.31 212 ASN A C 1
ATOM 1683 O O . ASN A 1 212 ? 10.029 -15.298 -13.583 1.00 96.31 212 ASN A O 1
ATOM 1687 N N . ASN A 1 213 ? 9.497 -14.562 -11.534 1.00 96.56 213 ASN A N 1
ATOM 1688 C CA . ASN A 1 213 ? 8.056 -14.788 -11.667 1.00 96.56 213 ASN A CA 1
ATOM 1689 C C . ASN A 1 213 ? 7.335 -13.571 -12.259 1.00 96.56 213 ASN A C 1
ATOM 1691 O O . ASN A 1 213 ? 6.210 -13.694 -12.750 1.00 96.56 213 ASN A O 1
ATOM 1695 N N . LEU A 1 214 ? 7.960 -12.393 -12.187 1.00 97.75 214 LEU A N 1
ATOM 1696 C CA . LEU A 1 214 ? 7.407 -11.129 -12.653 1.00 97.75 214 LEU A CA 1
ATOM 1697 C C . LEU A 1 214 ? 8.264 -10.521 -13.761 1.00 97.75 214 LEU A C 1
ATOM 1699 O O . LEU A 1 214 ? 9.487 -10.462 -13.653 1.00 97.75 214 LEU A O 1
ATOM 1703 N N . ASN A 1 215 ? 7.601 -10.016 -14.801 1.00 98.06 215 ASN A N 1
ATOM 1704 C CA . ASN A 1 215 ? 8.224 -9.248 -15.872 1.00 98.06 215 ASN A CA 1
ATOM 1705 C C . ASN A 1 215 ? 7.538 -7.880 -16.023 1.00 98.06 215 ASN A C 1
ATOM 1707 O O . ASN A 1 215 ? 6.390 -7.790 -16.468 1.00 98.06 215 ASN A O 1
ATOM 1711 N N . TYR A 1 216 ? 8.241 -6.807 -15.667 1.00 98.44 216 TYR A N 1
ATOM 1712 C CA . TYR A 1 216 ? 7.803 -5.434 -15.897 1.00 98.44 216 TYR A CA 1
ATOM 1713 C C . TYR A 1 216 ? 7.770 -5.104 -17.397 1.00 98.44 216 TYR A C 1
ATOM 1715 O O . TYR A 1 216 ? 8.736 -5.310 -18.107 1.00 98.44 216 TYR A O 1
ATOM 1723 N N . LYS A 1 217 ? 6.664 -4.539 -17.897 1.00 98.06 217 LYS A N 1
ATOM 1724 C CA . LYS A 1 217 ? 6.461 -4.288 -19.343 1.00 98.06 217 LYS A CA 1
ATOM 1725 C C . LYS A 1 217 ? 6.619 -2.835 -19.776 1.00 98.06 217 LYS A C 1
ATOM 1727 O O . LYS A 1 217 ? 6.516 -2.527 -20.969 1.00 98.06 217 LYS A O 1
ATOM 1732 N N . GLY A 1 218 ? 6.817 -1.932 -18.822 1.00 98.00 218 GLY A N 1
ATOM 1733 C CA . GLY A 1 218 ? 6.962 -0.503 -19.069 1.00 98.00 218 GLY A CA 1
ATOM 1734 C C . GLY A 1 218 ? 5.988 0.362 -18.278 1.00 98.00 218 GLY A C 1
ATOM 1735 O O . GLY A 1 218 ? 5.002 -0.103 -17.690 1.00 98.00 218 GLY A O 1
ATOM 1736 N N . LYS A 1 219 ? 6.280 1.662 -18.275 1.00 97.62 219 LYS A N 1
ATOM 1737 C CA . LYS A 1 219 ? 5.519 2.660 -17.520 1.00 97.62 219 LYS A CA 1
ATOM 1738 C C . LYS A 1 219 ? 4.279 3.090 -18.286 1.00 97.62 219 LYS A C 1
ATOM 1740 O O . LYS A 1 219 ? 4.296 3.187 -19.512 1.00 97.62 219 LYS A O 1
ATOM 1745 N N . ILE A 1 220 ? 3.217 3.410 -17.564 1.00 96.69 220 ILE A N 1
ATOM 1746 C CA . ILE A 1 220 ? 1.987 3.969 -18.119 1.00 96.69 220 ILE A CA 1
ATOM 1747 C C . ILE A 1 220 ? 1.868 5.403 -17.617 1.00 96.69 220 ILE A C 1
ATOM 1749 O O . ILE A 1 220 ? 1.577 5.632 -16.450 1.00 96.69 220 ILE A O 1
ATOM 1753 N N . GLY A 1 221 ? 2.049 6.377 -18.508 1.00 93.81 221 GLY A N 1
ATOM 1754 C CA . GLY A 1 221 ? 1.951 7.790 -18.143 1.00 93.81 221 GLY A CA 1
ATOM 1755 C C . GLY A 1 221 ? 3.057 8.259 -17.180 1.00 93.81 221 GLY A C 1
ATOM 1756 O O . GLY A 1 221 ? 4.120 7.635 -17.095 1.00 93.81 221 GLY A O 1
ATOM 1757 N N . PRO A 1 222 ? 2.857 9.411 -16.515 1.00 93.31 222 PRO A N 1
ATOM 1758 C CA . PRO A 1 222 ? 3.837 9.971 -15.595 1.00 93.31 222 PRO A CA 1
ATOM 1759 C C . PRO A 1 222 ? 3.808 9.276 -14.227 1.00 93.31 222 PRO A C 1
ATOM 1761 O O . PRO A 1 222 ? 2.750 9.004 -13.670 1.00 93.31 222 PRO A O 1
ATOM 1764 N N . ASN A 1 223 ? 4.993 9.074 -13.653 1.00 95.38 223 ASN A N 1
ATOM 1765 C CA . ASN A 1 223 ? 5.155 8.694 -12.250 1.00 95.38 223 ASN A CA 1
ATOM 1766 C C . ASN A 1 223 ? 5.146 9.948 -11.360 1.00 95.38 223 ASN A C 1
ATOM 1768 O O . ASN A 1 223 ? 5.522 11.037 -11.805 1.00 95.38 223 ASN A O 1
ATOM 1772 N N . VAL A 1 224 ? 4.793 9.794 -10.083 1.00 98.12 224 VAL A N 1
ATOM 1773 C CA . VAL A 1 224 ? 4.815 10.892 -9.103 1.00 98.12 224 VAL A CA 1
ATOM 1774 C C . VAL A 1 224 ? 6.013 10.724 -8.176 1.00 98.12 224 VAL A C 1
ATOM 1776 O O . VAL A 1 224 ? 6.045 9.809 -7.360 1.00 98.12 224 VAL A O 1
ATOM 1779 N N . SER A 1 225 ? 7.000 11.616 -8.280 1.00 97.75 225 SER A N 1
ATOM 1780 C CA . SER A 1 225 ? 8.110 11.671 -7.321 1.00 97.75 225 SER A CA 1
ATOM 1781 C C . SER A 1 225 ? 7.650 12.276 -5.995 1.00 97.75 225 SER A C 1
ATOM 1783 O O . SER A 1 225 ? 7.054 13.358 -5.980 1.00 97.75 225 SER A O 1
ATOM 1785 N N . LEU A 1 226 ? 7.975 11.590 -4.899 1.00 98.12 226 LEU A N 1
ATOM 1786 C CA . LEU A 1 226 ? 7.794 12.041 -3.520 1.00 98.12 226 LEU A CA 1
ATOM 1787 C C . LEU A 1 226 ? 9.140 12.466 -2.907 1.00 98.12 226 LEU A C 1
ATOM 1789 O O . LEU A 1 226 ? 9.302 12.429 -1.690 1.00 98.12 226 LEU A O 1
ATOM 1793 N N . GLY A 1 227 ? 10.117 12.866 -3.728 1.00 97.50 227 GLY A N 1
ATOM 1794 C CA . GLY A 1 227 ? 11.440 13.293 -3.265 1.00 97.50 227 GLY A CA 1
ATOM 1795 C C . GLY A 1 227 ? 12.225 12.157 -2.604 1.00 97.50 227 GLY A C 1
ATOM 1796 O O . GLY A 1 227 ? 12.276 11.044 -3.120 1.00 97.50 227 GLY A O 1
ATOM 1797 N N . ASP A 1 228 ? 12.811 12.432 -1.442 1.00 97.19 228 ASP A N 1
ATOM 1798 C CA . ASP A 1 228 ? 13.538 11.460 -0.614 1.00 97.19 228 ASP A CA 1
ATOM 1799 C C . ASP A 1 228 ? 12.619 10.436 0.085 1.00 97.19 228 ASP A C 1
ATOM 1801 O O . ASP A 1 228 ? 13.108 9.539 0.768 1.00 97.19 228 ASP A O 1
ATOM 1805 N N . LYS A 1 229 ? 11.294 10.550 -0.089 1.00 98.06 229 LYS A N 1
ATOM 1806 C CA . LYS A 1 229 ? 10.282 9.641 0.478 1.00 98.06 229 LYS A CA 1
ATOM 1807 C C . LYS A 1 229 ? 9.791 8.567 -0.495 1.00 98.06 229 LYS A C 1
ATOM 1809 O O . LYS A 1 229 ? 8.932 7.765 -0.128 1.00 98.06 229 LYS A O 1
ATOM 1814 N N . GLY A 1 230 ? 10.329 8.536 -1.715 1.00 98.19 230 GLY A N 1
ATOM 1815 C CA . GLY A 1 230 ? 10.051 7.502 -2.713 1.00 98.19 230 GLY A CA 1
ATOM 1816 C C . GLY A 1 230 ? 9.269 8.030 -3.907 1.00 98.19 230 GLY A C 1
ATOM 1817 O O . GLY A 1 230 ? 9.391 9.195 -4.291 1.00 98.19 230 GLY A O 1
ATOM 1818 N N . MET A 1 231 ? 8.467 7.170 -4.528 1.00 98.31 231 MET A N 1
ATOM 1819 C CA . MET A 1 231 ? 7.614 7.557 -5.652 1.00 98.31 231 MET A CA 1
ATOM 1820 C C . MET A 1 231 ? 6.370 6.685 -5.774 1.00 98.31 231 MET A C 1
ATOM 1822 O O . MET A 1 231 ? 6.275 5.621 -5.171 1.00 98.31 231 MET A O 1
ATOM 1826 N N . ILE A 1 232 ? 5.428 7.141 -6.591 1.00 98.69 232 ILE A N 1
ATOM 1827 C CA . ILE A 1 232 ? 4.292 6.357 -7.064 1.00 98.69 232 ILE A CA 1
ATOM 1828 C C . ILE A 1 232 ? 4.541 6.043 -8.531 1.00 98.69 232 ILE A C 1
ATOM 1830 O O . ILE A 1 232 ? 4.757 6.959 -9.333 1.00 98.69 232 ILE A O 1
ATOM 1834 N N . VAL A 1 233 ? 4.511 4.760 -8.875 1.00 98.38 233 VAL A N 1
ATOM 1835 C CA . VAL A 1 233 ? 4.690 4.300 -10.252 1.00 98.38 233 VAL A CA 1
ATOM 1836 C C . VAL A 1 233 ? 3.373 3.809 -10.817 1.00 98.38 233 VAL A C 1
ATOM 1838 O O . VAL A 1 233 ? 2.596 3.177 -10.105 1.00 98.38 233 VAL A O 1
ATOM 1841 N N . LYS A 1 234 ? 3.140 4.073 -12.103 1.00 98.00 234 LYS A N 1
ATOM 1842 C CA . LYS A 1 234 ? 2.032 3.504 -12.871 1.00 98.00 234 LYS A CA 1
ATOM 1843 C C . LYS A 1 234 ? 2.609 2.677 -14.011 1.00 98.00 234 LYS A C 1
ATOM 1845 O O . LYS A 1 234 ? 3.453 3.152 -14.770 1.00 98.00 234 LYS A O 1
ATOM 1850 N N . HIS A 1 235 ? 2.223 1.412 -14.092 1.00 97.75 235 HIS A N 1
ATOM 1851 C CA . HIS A 1 235 ? 2.971 0.405 -14.838 1.00 97.75 235 HIS A CA 1
ATOM 1852 C C . HIS A 1 235 ? 2.095 -0.743 -15.341 1.00 97.75 235 HIS A C 1
ATOM 1854 O O . HIS A 1 235 ? 0.953 -0.917 -14.912 1.00 97.75 235 HIS A O 1
ATOM 1860 N N . LYS A 1 236 ? 2.667 -1.530 -16.253 1.00 97.44 236 LYS A N 1
ATOM 1861 C CA . LYS A 1 236 ? 2.171 -2.834 -16.702 1.00 97.44 236 LYS A CA 1
ATOM 1862 C C . LYS A 1 236 ? 3.207 -3.902 -16.359 1.00 97.44 236 LYS A C 1
ATOM 1864 O O . LYS A 1 236 ? 4.406 -3.620 -16.400 1.00 97.44 236 LYS A O 1
ATOM 1869 N N . PHE A 1 237 ? 2.763 -5.112 -16.047 1.00 97.88 237 PHE A N 1
ATOM 1870 C CA . PHE A 1 237 ? 3.645 -6.259 -15.851 1.00 97.88 237 PHE A CA 1
ATOM 1871 C C . PHE A 1 237 ? 2.914 -7.573 -16.117 1.00 97.88 237 PHE A C 1
ATOM 1873 O O . PHE A 1 237 ? 1.685 -7.612 -16.084 1.00 97.88 237 PHE A O 1
ATOM 1880 N N . ASP A 1 238 ? 3.682 -8.636 -16.322 1.00 97.12 238 ASP A N 1
ATOM 1881 C CA . ASP A 1 238 ? 3.202 -10.011 -16.253 1.00 97.12 238 ASP A CA 1
ATOM 1882 C C . ASP A 1 238 ? 3.640 -10.624 -14.927 1.00 97.12 238 ASP A C 1
ATOM 1884 O O . ASP A 1 238 ? 4.777 -10.423 -14.508 1.00 97.12 238 ASP A O 1
ATOM 1888 N N . TRP A 1 239 ? 2.771 -11.401 -14.290 1.00 96.75 239 TRP A N 1
ATOM 1889 C CA . TRP A 1 239 ? 3.117 -12.224 -13.134 1.00 96.75 239 TRP A CA 1
ATOM 1890 C C . TRP A 1 239 ? 2.653 -13.655 -13.379 1.00 96.75 239 TRP A C 1
ATOM 1892 O O . TRP A 1 239 ? 1.502 -13.878 -13.758 1.00 96.75 239 TRP A O 1
ATOM 1902 N N . ASN A 1 240 ? 3.562 -14.623 -13.243 1.00 94.50 240 ASN A N 1
ATOM 1903 C CA . ASN A 1 240 ? 3.325 -16.027 -13.588 1.00 94.50 240 ASN A CA 1
ATOM 1904 C C . ASN A 1 240 ? 2.721 -16.200 -14.998 1.00 94.50 240 ASN A C 1
ATOM 1906 O O . ASN A 1 240 ? 1.801 -16.991 -15.216 1.00 94.50 240 ASN A O 1
ATOM 1910 N N . ASN A 1 241 ? 3.242 -15.436 -15.968 1.00 93.44 241 ASN A N 1
ATOM 1911 C CA . ASN A 1 241 ? 2.782 -15.383 -17.364 1.00 93.44 241 ASN A CA 1
ATOM 1912 C C . ASN A 1 241 ? 1.334 -14.886 -17.558 1.00 93.44 241 ASN A C 1
ATOM 1914 O O . ASN A 1 241 ? 0.716 -15.166 -18.588 1.00 93.44 241 ASN A O 1
ATOM 1918 N N . LYS A 1 242 ? 0.771 -14.166 -16.582 1.00 95.44 242 LYS A N 1
ATOM 1919 C CA . LYS A 1 242 ? -0.542 -13.516 -16.678 1.00 95.44 242 LYS A CA 1
ATOM 1920 C C . LYS A 1 242 ? -0.366 -12.002 -16.650 1.00 95.44 242 LYS A C 1
ATOM 1922 O O . LYS A 1 242 ? 0.265 -11.471 -15.741 1.00 95.44 242 LYS A O 1
ATOM 1927 N N . GLU A 1 243 ? -0.932 -11.310 -17.635 1.00 93.50 243 GLU A N 1
ATOM 1928 C CA . GLU A 1 243 ? -0.800 -9.854 -17.754 1.00 93.50 243 GLU A CA 1
ATOM 1929 C C . GLU A 1 243 ? -1.652 -9.142 -16.690 1.00 93.50 243 GLU A C 1
ATOM 1931 O O . GLU A 1 243 ? -2.843 -9.430 -16.512 1.00 93.50 243 GLU A O 1
ATOM 1936 N N . LYS A 1 244 ? -1.053 -8.148 -16.028 1.00 96.00 244 LYS A N 1
ATOM 1937 C CA . LYS A 1 244 ? -1.762 -7.060 -15.353 1.00 96.00 244 LYS A CA 1
ATOM 1938 C C . LYS A 1 244 ? -1.661 -5.806 -16.229 1.00 96.00 244 LYS A C 1
ATOM 1940 O O . LYS A 1 244 ? -0.623 -5.138 -16.227 1.00 96.00 24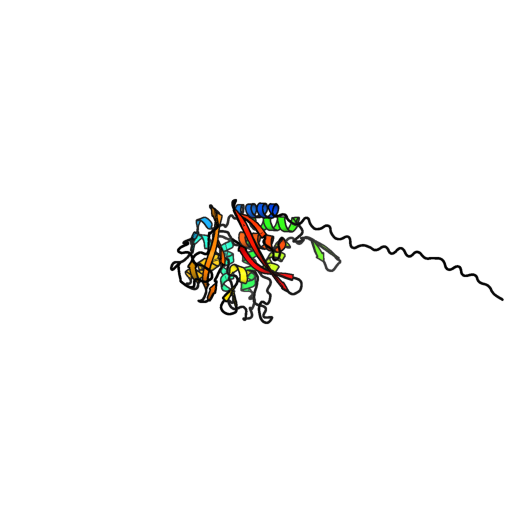4 LYS A O 1
ATOM 1945 N N . PRO A 1 245 ? -2.719 -5.441 -16.976 1.00 94.94 245 PRO A N 1
ATOM 1946 C CA . PRO A 1 245 ? -2.614 -4.437 -18.035 1.00 94.94 245 PRO A CA 1
ATOM 1947 C C . PRO A 1 245 ? -2.382 -3.014 -17.512 1.00 94.94 245 PRO A C 1
ATOM 1949 O O . PRO A 1 245 ? -1.890 -2.160 -18.250 1.00 94.94 245 PRO A O 1
ATOM 1952 N N . ILE A 1 246 ? -2.751 -2.752 -16.257 1.00 95.44 246 ILE A N 1
ATOM 1953 C CA . ILE A 1 246 ? -2.531 -1.484 -15.571 1.00 95.44 246 ILE A CA 1
ATOM 1954 C C . ILE A 1 246 ? -2.448 -1.716 -14.063 1.00 95.44 246 ILE A C 1
ATOM 1956 O O . ILE A 1 246 ? -3.240 -2.454 -13.476 1.00 95.44 246 ILE A O 1
ATOM 1960 N N . SER A 1 247 ? -1.469 -1.078 -13.442 1.00 96.88 247 SER A N 1
ATOM 1961 C CA . SER A 1 247 ? -1.213 -1.118 -12.013 1.00 96.88 247 SER A CA 1
ATOM 1962 C C . SER A 1 247 ? -0.603 0.195 -11.564 1.00 96.88 247 SER A C 1
ATOM 1964 O O . SER A 1 247 ? 0.053 0.888 -12.344 1.00 96.88 247 SER A O 1
ATOM 1966 N N . SER A 1 248 ? -0.768 0.499 -10.288 1.00 97.81 248 SER A N 1
ATOM 1967 C CA . SER A 1 248 ? -0.034 1.547 -9.605 1.00 97.81 248 SER A CA 1
ATOM 1968 C C . SER A 1 248 ? 0.356 1.086 -8.209 1.00 97.81 248 SER A C 1
ATOM 1970 O O . SER A 1 248 ? -0.378 0.331 -7.572 1.00 97.81 248 SER A O 1
ATOM 1972 N N . MET A 1 249 ? 1.522 1.519 -7.744 1.00 98.44 249 MET A N 1
ATOM 1973 C CA . MET A 1 249 ? 2.038 1.177 -6.419 1.00 98.44 249 MET A CA 1
ATOM 1974 C C . MET A 1 249 ? 2.941 2.281 -5.881 1.00 98.44 249 MET A C 1
ATOM 1976 O O . MET A 1 249 ? 3.521 3.059 -6.647 1.00 98.44 249 MET A O 1
ATOM 1980 N N . PHE A 1 250 ? 3.080 2.331 -4.560 1.00 98.81 250 PHE A N 1
ATOM 1981 C CA . PHE A 1 250 ? 4.170 3.060 -3.922 1.00 98.81 250 PHE A CA 1
ATOM 1982 C C . PHE A 1 250 ? 5.478 2.290 -4.088 1.00 98.81 250 PHE A C 1
ATOM 1984 O O . PHE A 1 250 ? 5.472 1.068 -4.051 1.00 98.81 250 PHE A O 1
ATOM 1991 N N . VAL A 1 251 ? 6.601 2.998 -4.217 1.00 98.81 251 VAL A N 1
ATOM 1992 C CA . VAL A 1 251 ? 7.954 2.429 -4.178 1.00 98.81 251 VAL A CA 1
ATOM 1993 C C . VAL A 1 251 ? 8.787 3.206 -3.170 1.00 98.81 251 VAL A C 1
ATOM 1995 O O . VAL A 1 251 ? 8.988 4.414 -3.329 1.00 98.81 251 VAL A O 1
ATOM 1998 N N . GLY A 1 252 ? 9.255 2.512 -2.131 1.00 98.56 252 GLY A N 1
ATOM 1999 C CA . GLY A 1 252 ? 10.005 3.097 -1.018 1.00 98.56 252 GLY A CA 1
ATOM 2000 C C . GLY A 1 252 ? 9.237 3.112 0.310 1.00 98.56 252 GLY A C 1
ATOM 2001 O O . GLY A 1 252 ? 9.793 2.608 1.285 1.00 98.56 252 GLY A O 1
ATOM 2002 N N . PRO A 1 253 ? 7.999 3.641 0.388 1.00 98.75 253 PRO A N 1
ATOM 2003 C CA . PRO A 1 253 ? 7.224 3.659 1.628 1.00 98.75 253 PRO A CA 1
ATOM 2004 C C . PRO A 1 253 ? 7.103 2.301 2.322 1.00 98.75 253 PRO A C 1
ATOM 2006 O O . PRO A 1 253 ? 7.085 1.254 1.671 1.00 98.75 253 PRO A O 1
ATOM 2009 N N . SER A 1 254 ? 7.053 2.327 3.652 1.00 98.88 254 SER A N 1
ATOM 2010 C CA . SER A 1 254 ? 6.978 1.118 4.478 1.00 98.88 254 SER A CA 1
ATOM 2011 C C . SER A 1 254 ? 5.592 0.452 4.436 1.00 98.88 254 SER A C 1
ATOM 2013 O O . SER A 1 254 ? 4.591 1.111 4.126 1.00 98.88 254 SER A O 1
ATOM 2015 N N . PRO A 1 255 ? 5.487 -0.843 4.796 1.00 98.75 255 PRO A N 1
ATOM 2016 C CA . PRO A 1 255 ? 4.192 -1.513 4.876 1.00 98.75 255 PRO A CA 1
ATOM 2017 C C . PRO A 1 255 ? 3.230 -0.850 5.872 1.00 98.75 255 PRO A C 1
ATOM 2019 O O . PRO A 1 255 ? 2.033 -0.778 5.605 1.00 98.75 255 PRO A O 1
ATOM 2022 N N . GLU A 1 256 ? 3.712 -0.313 6.996 1.00 98.81 256 GLU A N 1
ATOM 2023 C CA . GLU A 1 256 ? 2.859 0.402 7.949 1.00 98.81 256 GLU A CA 1
ATOM 2024 C C . GLU A 1 256 ? 2.313 1.725 7.401 1.00 98.81 256 GLU A C 1
ATOM 2026 O O . GLU A 1 256 ? 1.199 2.108 7.759 1.00 98.81 256 GLU A O 1
ATOM 2031 N N . PHE A 1 257 ? 3.049 2.410 6.517 1.00 98.94 257 PHE A N 1
ATOM 2032 C CA . PHE A 1 257 ? 2.540 3.586 5.812 1.00 98.94 257 PHE A CA 1
ATOM 2033 C C . PHE A 1 257 ? 1.390 3.215 4.883 1.00 98.94 257 PHE A C 1
ATOM 2035 O O . PHE A 1 257 ? 0.328 3.839 4.955 1.00 98.94 257 PHE A O 1
ATOM 2042 N N . GLU A 1 258 ? 1.573 2.180 4.062 1.00 98.81 258 GLU A N 1
ATOM 2043 C CA . GLU A 1 258 ? 0.530 1.693 3.160 1.00 98.81 258 GLU A CA 1
ATOM 2044 C C . GLU A 1 258 ? -0.714 1.245 3.944 1.00 98.81 258 GLU A C 1
ATOM 2046 O O . GLU A 1 258 ? -1.811 1.752 3.698 1.00 98.81 258 GLU A O 1
ATOM 2051 N N . ILE A 1 259 ? -0.549 0.386 4.960 1.00 98.81 259 ILE A N 1
ATOM 2052 C CA . ILE A 1 259 ? -1.653 -0.082 5.814 1.00 98.81 259 ILE A CA 1
ATOM 2053 C C . ILE A 1 259 ? -2.372 1.094 6.485 1.00 98.81 259 ILE A C 1
ATOM 2055 O O . ILE A 1 259 ? -3.605 1.143 6.462 1.00 98.81 259 ILE A O 1
ATOM 2059 N N . ALA A 1 260 ? -1.646 2.057 7.060 1.00 98.88 260 ALA A N 1
ATOM 2060 C CA . ALA A 1 260 ? -2.245 3.214 7.721 1.00 98.88 260 ALA A CA 1
ATOM 2061 C C . ALA A 1 260 ? -3.051 4.080 6.746 1.00 98.88 260 ALA A C 1
ATOM 2063 O O . ALA A 1 260 ? -4.225 4.367 7.000 1.00 98.88 260 ALA A O 1
ATOM 2064 N N . LEU A 1 261 ? -2.439 4.478 5.627 1.00 98.88 261 LEU A N 1
ATOM 2065 C CA . LEU A 1 261 ? -3.049 5.364 4.639 1.00 98.88 261 LEU A CA 1
ATOM 2066 C C . LEU A 1 261 ? -4.289 4.724 4.008 1.00 98.88 261 LEU A C 1
ATOM 2068 O O . LEU A 1 261 ? -5.360 5.335 3.972 1.00 98.88 261 LEU A O 1
ATOM 2072 N N . TYR A 1 262 ? -4.164 3.473 3.563 1.00 98.75 262 TYR A N 1
ATOM 2073 C CA . TYR A 1 262 ? -5.270 2.729 2.972 1.00 98.75 262 TYR A CA 1
ATOM 2074 C C . TYR A 1 262 ? -6.402 2.504 3.979 1.00 98.75 262 TYR A C 1
ATOM 2076 O O . TYR A 1 262 ? -7.565 2.671 3.619 1.00 98.75 262 TYR A O 1
ATOM 2084 N N . SER A 1 263 ? -6.098 2.215 5.250 1.00 98.69 263 SER A N 1
ATOM 2085 C CA . SER A 1 263 ? -7.128 2.047 6.289 1.00 98.69 263 SER A CA 1
ATOM 2086 C C . SER A 1 263 ? -7.880 3.345 6.573 1.00 98.69 263 SER A C 1
ATOM 2088 O O . SER A 1 263 ? -9.106 3.338 6.685 1.00 98.69 263 SER A O 1
ATOM 2090 N N . VAL A 1 264 ? -7.175 4.479 6.653 1.00 98.62 264 VAL A N 1
ATOM 2091 C CA . VAL A 1 264 ? -7.811 5.794 6.815 1.00 98.62 264 VAL A CA 1
ATOM 2092 C C . VAL A 1 264 ? -8.768 6.070 5.658 1.00 98.62 264 VAL A C 1
ATOM 2094 O O . VAL A 1 264 ? -9.928 6.421 5.890 1.00 98.62 264 VAL A O 1
ATOM 2097 N N . CYS A 1 265 ? -8.318 5.873 4.420 1.00 98.12 265 CYS A N 1
ATOM 2098 C CA . CYS A 1 265 ? -9.155 6.068 3.240 1.00 98.12 265 CYS A CA 1
ATOM 2099 C C . CYS A 1 265 ? -10.344 5.100 3.203 1.00 98.12 265 CYS A C 1
ATOM 2101 O O . CYS A 1 265 ? -11.464 5.523 2.934 1.00 98.12 265 CYS A O 1
ATOM 2103 N N . PHE A 1 266 ? -10.139 3.835 3.571 1.00 97.44 266 PHE A N 1
ATOM 2104 C CA . PHE A 1 266 ? -11.196 2.829 3.649 1.00 97.44 266 PHE A CA 1
ATOM 2105 C C . PHE A 1 266 ? -12.330 3.233 4.603 1.00 97.44 266 PHE A C 1
ATOM 2107 O O . PHE A 1 266 ? -13.506 3.083 4.269 1.00 97.44 266 PHE A O 1
ATOM 2114 N N . TYR A 1 267 ? -11.999 3.770 5.783 1.00 96.94 267 TYR A N 1
ATOM 2115 C CA . TYR A 1 267 ? -13.007 4.204 6.756 1.00 96.94 267 TYR A CA 1
ATOM 2116 C C . TYR A 1 267 ? -13.686 5.521 6.366 1.00 96.94 267 TYR A C 1
ATOM 2118 O O . TYR A 1 267 ? -14.894 5.664 6.550 1.00 96.94 267 TYR A O 1
ATOM 2126 N N . THR A 1 268 ? -12.927 6.479 5.830 1.00 96.62 268 THR A N 1
ATOM 2127 C CA . THR A 1 268 ? -13.399 7.861 5.610 1.00 96.62 268 THR A CA 1
ATOM 2128 C C . THR A 1 268 ? -13.995 8.111 4.225 1.00 96.62 268 THR A C 1
ATOM 2130 O O . THR A 1 268 ? -14.741 9.079 4.044 1.00 96.62 268 THR A O 1
ATOM 2133 N N . ARG A 1 269 ? -13.654 7.273 3.240 1.00 94.81 269 ARG A N 1
ATOM 2134 C CA . ARG A 1 269 ? -14.049 7.365 1.824 1.00 94.81 269 ARG A CA 1
ATOM 2135 C C . ARG A 1 269 ? -14.363 5.968 1.249 1.00 94.81 269 ARG A C 1
ATOM 2137 O O . ARG A 1 269 ? -13.760 5.547 0.264 1.00 94.81 269 ARG A O 1
ATOM 2144 N N . PRO A 1 270 ? -15.286 5.199 1.859 1.00 86.88 270 PRO A N 1
ATOM 2145 C CA . PRO A 1 270 ? -15.536 3.818 1.454 1.00 86.88 270 PRO A CA 1
ATOM 2146 C C . PRO A 1 270 ? -16.087 3.746 0.024 1.00 86.88 270 PRO 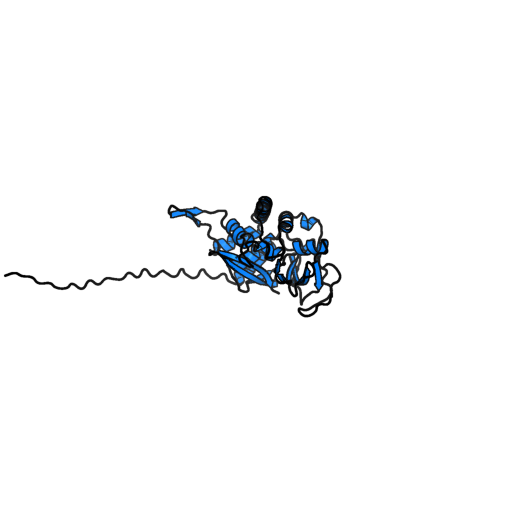A C 1
ATOM 2148 O O . PRO A 1 270 ? -17.217 4.162 -0.230 1.00 86.88 270 PRO A O 1
ATOM 2151 N N . GLY A 1 271 ? -15.315 3.169 -0.902 1.00 82.31 271 GLY A N 1
ATOM 2152 C CA . GLY A 1 271 ? -15.717 3.036 -2.307 1.00 82.31 271 GLY A CA 1
ATOM 2153 C C . GLY A 1 271 ? -15.691 4.347 -3.097 1.00 82.31 271 GLY A C 1
ATOM 2154 O O . GLY A 1 271 ? -16.261 4.403 -4.185 1.00 82.31 271 GLY A O 1
ATOM 2155 N N . SER A 1 272 ? -15.059 5.396 -2.566 1.00 89.25 272 SER A N 1
ATOM 2156 C CA . SER A 1 272 ? -14.883 6.675 -3.248 1.00 89.25 272 SER A CA 1
ATOM 2157 C C . SER A 1 272 ? -13.416 7.093 -3.276 1.00 89.25 272 SER A C 1
ATOM 2159 O O . SER A 1 272 ? -12.567 6.561 -2.559 1.00 89.25 272 SER A O 1
ATOM 2161 N N . ARG A 1 273 ? -13.110 8.053 -4.151 1.00 92.19 273 ARG A N 1
ATOM 2162 C CA . ARG A 1 273 ? -11.772 8.628 -4.268 1.00 92.19 273 ARG A CA 1
ATOM 2163 C C . ARG A 1 273 ? -11.383 9.287 -2.943 1.00 92.19 273 ARG A C 1
ATOM 2165 O O . ARG A 1 273 ? -12.100 10.160 -2.455 1.00 92.19 273 ARG A O 1
ATOM 2172 N N . CYS A 1 274 ? -10.237 8.898 -2.392 1.00 97.62 274 CYS A N 1
ATOM 2173 C CA . CYS A 1 274 ? -9.667 9.495 -1.190 1.00 97.62 274 CYS A CA 1
ATOM 2174 C C . CYS A 1 274 ? -8.565 10.490 -1.579 1.00 97.62 274 CYS A C 1
ATOM 2176 O O . CYS A 1 274 ? -7.479 10.058 -1.977 1.00 97.62 274 CYS A O 1
ATOM 2178 N N . PRO A 1 275 ? -8.820 11.809 -1.535 1.00 97.62 275 PRO A N 1
ATOM 2179 C CA . PRO A 1 275 ? -7.810 12.804 -1.864 1.00 97.62 275 PRO A CA 1
ATOM 2180 C C . PRO A 1 275 ? -6.799 12.912 -0.726 1.00 97.62 275 PRO A C 1
ATOM 2182 O O . PRO A 1 275 ? -7.159 13.132 0.429 1.00 97.62 275 PRO A O 1
ATOM 2185 N N . VAL A 1 276 ? -5.522 12.780 -1.066 1.00 98.38 276 VAL A N 1
ATOM 2186 C CA . VAL A 1 276 ? -4.421 12.842 -0.104 1.00 98.38 276 VAL A CA 1
ATOM 2187 C C . VAL A 1 276 ? -3.301 13.707 -0.665 1.00 98.38 276 VAL A C 1
ATOM 2189 O O . VAL A 1 276 ? -3.233 13.979 -1.868 1.00 98.38 276 VAL A O 1
ATOM 2192 N N . LYS A 1 277 ? -2.420 14.163 0.218 1.00 98.56 277 LYS A N 1
ATOM 2193 C CA . LYS A 1 277 ? -1.249 14.950 -0.146 1.00 98.56 277 LYS A CA 1
ATOM 2194 C C . LYS A 1 277 ? -0.002 14.278 0.402 1.00 98.56 277 LYS A C 1
ATOM 2196 O O . LYS A 1 277 ? 0.038 13.931 1.581 1.00 98.56 277 LYS A O 1
ATOM 2201 N N . LEU A 1 278 ? 0.963 14.027 -0.472 1.00 98.50 278 LEU A N 1
ATOM 2202 C CA . LEU A 1 278 ? 2.182 13.294 -0.150 1.00 98.50 278 LEU A CA 1
ATOM 2203 C C . LEU A 1 278 ? 3.384 14.095 -0.639 1.00 98.50 278 LEU A C 1
ATOM 2205 O O . LEU A 1 278 ? 3.561 14.274 -1.845 1.00 98.50 278 LEU A O 1
ATOM 2209 N N . ASN A 1 279 ? 4.184 14.597 0.298 1.00 98.06 279 ASN A N 1
ATOM 2210 C CA . ASN A 1 279 ? 5.337 15.455 0.043 1.00 98.06 279 ASN A CA 1
ATOM 2211 C C . ASN A 1 279 ? 5.030 16.602 -0.941 1.00 98.06 279 ASN A C 1
ATOM 2213 O O . ASN A 1 279 ? 5.682 16.784 -1.973 1.00 98.06 279 ASN A O 1
ATOM 2217 N N . GLY A 1 280 ? 3.952 17.340 -0.676 1.00 98.00 280 GLY A N 1
ATOM 2218 C CA . GLY A 1 280 ? 3.519 18.458 -1.509 1.00 98.00 280 GLY A CA 1
ATOM 2219 C C . GLY A 1 280 ? 2.657 18.071 -2.715 1.00 98.00 280 GLY A C 1
ATOM 2220 O O . GLY A 1 280 ? 2.053 18.958 -3.322 1.00 98.00 280 GLY A O 1
ATOM 2221 N N . LYS A 1 281 ? 2.575 16.784 -3.080 1.00 98.25 281 LYS A N 1
ATOM 2222 C CA . LYS A 1 281 ? 1.868 16.313 -4.281 1.00 98.25 281 LYS A CA 1
ATOM 2223 C C . LYS A 1 281 ? 0.436 15.911 -3.961 1.00 98.25 281 LYS A C 1
ATOM 2225 O O . LYS A 1 281 ? 0.206 15.058 -3.110 1.00 98.25 281 LYS A O 1
ATOM 2230 N N . ASN A 1 282 ? -0.518 16.491 -4.686 1.00 97.69 282 ASN A N 1
ATOM 2231 C CA . ASN A 1 282 ? -1.909 16.053 -4.644 1.00 97.69 282 ASN A CA 1
ATOM 2232 C C . ASN A 1 282 ? -2.032 14.737 -5.407 1.00 97.69 282 ASN A C 1
ATOM 2234 O O . ASN A 1 282 ? -1.800 14.695 -6.615 1.00 97.69 282 ASN A O 1
ATOM 2238 N N . VAL A 1 283 ? -2.397 13.681 -4.695 1.00 97.06 283 VAL A N 1
ATOM 2239 C CA . VAL A 1 283 ? -2.617 12.351 -5.261 1.00 97.06 283 VAL A CA 1
ATOM 2240 C C . VAL A 1 283 ? -3.933 11.806 -4.729 1.00 97.06 283 VAL A C 1
ATOM 2242 O O . VAL A 1 283 ? -4.681 12.476 -4.007 1.00 97.06 283 VAL A O 1
ATOM 2245 N N . SER A 1 284 ? -4.291 10.598 -5.128 1.00 97.25 284 SER A N 1
ATOM 2246 C CA . SER A 1 284 ? -5.478 9.948 -4.597 1.00 97.25 284 SER A CA 1
ATOM 2247 C C . SER A 1 284 ? -5.192 8.511 -4.251 1.00 97.25 284 SER A C 1
ATOM 2249 O O . SER A 1 284 ? -4.248 7.913 -4.750 1.00 97.25 284 SER A O 1
ATOM 2251 N N . VAL A 1 285 ? -6.003 7.982 -3.352 1.00 98.12 285 VAL A N 1
ATOM 2252 C CA . VAL A 1 285 ? -6.030 6.571 -3.007 1.00 98.12 285 VAL A CA 1
ATOM 2253 C C . VAL A 1 285 ? -7.423 6.066 -3.330 1.00 98.12 285 VAL A C 1
ATOM 2255 O O . VAL A 1 285 ? -8.423 6.676 -2.942 1.00 98.12 285 VAL A O 1
ATOM 2258 N N . SER A 1 286 ? -7.478 4.947 -4.035 1.00 96.62 286 SER A N 1
ATOM 2259 C CA . SER A 1 286 ? -8.718 4.242 -4.323 1.00 96.62 286 SER A CA 1
ATOM 2260 C C . SER A 1 286 ? -8.810 3.049 -3.385 1.00 96.62 286 SER A C 1
ATOM 2262 O O . SER A 1 286 ? -7.858 2.283 -3.263 1.00 96.62 286 SER A O 1
ATOM 2264 N N . THR A 1 287 ? -9.938 2.919 -2.682 1.00 95.81 287 THR A N 1
ATOM 2265 C CA . THR A 1 287 ? -10.225 1.758 -1.831 1.00 95.81 287 THR A CA 1
ATOM 2266 C C . THR A 1 287 ? -11.575 1.167 -2.196 1.00 95.81 287 THR A C 1
ATOM 2268 O O . THR A 1 287 ? -12.577 1.873 -2.326 1.00 95.81 287 THR A O 1
ATOM 2271 N N . HIS A 1 288 ? -11.607 -0.149 -2.337 1.00 94.19 288 HIS A N 1
ATOM 2272 C CA . HIS A 1 288 ? -12.822 -0.921 -2.532 1.00 94.19 288 HIS A CA 1
ATOM 2273 C C . HIS A 1 288 ? -13.030 -1.815 -1.321 1.00 94.19 288 HIS A C 1
ATOM 2275 O O . HIS A 1 288 ? -12.068 -2.255 -0.691 1.00 94.19 288 HIS A O 1
ATOM 2281 N N . TYR A 1 289 ? -14.288 -2.092 -0.991 1.00 93.00 289 TYR A N 1
ATOM 2282 C CA . TYR A 1 289 ? -14.626 -2.975 0.112 1.00 93.00 289 TYR A CA 1
ATOM 2283 C C . TYR A 1 289 ? -15.476 -4.143 -0.359 1.00 93.00 289 TYR A C 1
ATOM 2285 O O . TYR A 1 289 ? -16.278 -4.026 -1.284 1.00 93.00 289 TYR A O 1
ATOM 2293 N N . ILE A 1 290 ? -15.324 -5.262 0.335 1.00 90.19 290 ILE A N 1
ATOM 2294 C CA . ILE A 1 290 ? -16.202 -6.419 0.219 1.00 90.19 290 ILE A CA 1
ATOM 2295 C C . ILE A 1 290 ? -17.051 -6.477 1.484 1.00 90.19 290 ILE A C 1
ATOM 2297 O O . ILE A 1 290 ? -16.539 -6.347 2.595 1.00 90.19 290 ILE A O 1
ATOM 2301 N N . TYR A 1 291 ? -18.367 -6.622 1.318 1.00 89.56 291 TYR A N 1
ATOM 2302 C CA . TYR A 1 291 ? -19.303 -6.741 2.433 1.00 89.56 291 TYR A CA 1
ATOM 2303 C C . TYR A 1 291 ? -19.711 -8.200 2.630 1.00 89.56 291 TYR A C 1
ATOM 2305 O O . TYR A 1 291 ? -20.284 -8.815 1.729 1.00 89.56 291 TYR A O 1
ATOM 2313 N N . LYS A 1 292 ? -19.426 -8.758 3.809 1.00 85.75 292 LYS A N 1
ATOM 2314 C CA . LYS A 1 292 ? -19.780 -10.135 4.185 1.00 85.75 292 LYS A CA 1
ATOM 2315 C C . LYS A 1 292 ? -20.160 -10.187 5.660 1.00 85.75 292 LYS A C 1
ATOM 2317 O O . LYS A 1 292 ? -19.507 -9.567 6.491 1.00 85.75 292 LYS A O 1
ATOM 2322 N N . GLN A 1 293 ? -21.229 -10.920 5.978 1.00 84.00 293 GLN A N 1
ATOM 2323 C CA . GLN A 1 293 ? -21.682 -11.173 7.356 1.00 84.00 293 GLN A CA 1
ATOM 2324 C C . GLN A 1 293 ? -21.760 -9.909 8.238 1.00 84.00 293 GLN A C 1
ATOM 2326 O O . GLN A 1 293 ? -21.319 -9.895 9.385 1.00 84.00 293 GLN A O 1
ATOM 2331 N N . GLY A 1 294 ? -22.289 -8.809 7.698 1.00 86.19 294 GLY A N 1
ATOM 2332 C CA . GLY A 1 294 ? -22.433 -7.568 8.462 1.00 86.19 294 GLY A CA 1
ATOM 2333 C C . GLY A 1 294 ? -21.176 -6.691 8.530 1.00 86.19 294 GLY A C 1
ATOM 2334 O O . GLY A 1 294 ? -21.235 -5.596 9.088 1.00 86.19 294 GLY A O 1
ATOM 2335 N N . LYS A 1 295 ? -20.046 -7.141 7.974 1.00 90.00 295 LYS A N 1
ATOM 2336 C CA . LYS A 1 295 ? -18.733 -6.494 8.082 1.00 90.00 295 LYS A CA 1
ATOM 2337 C C . LYS A 1 295 ? -18.186 -6.097 6.713 1.00 90.00 295 LYS A C 1
ATOM 2339 O O . LYS A 1 295 ? -18.496 -6.722 5.699 1.00 90.00 295 LYS A O 1
ATOM 2344 N N . ARG A 1 296 ? -17.367 -5.042 6.693 1.00 93.38 296 ARG A N 1
ATOM 2345 C CA . ARG A 1 296 ? -16.596 -4.615 5.519 1.00 93.38 296 ARG A CA 1
ATOM 2346 C C . ARG A 1 296 ? -15.148 -5.071 5.667 1.00 93.38 296 ARG A C 1
ATOM 2348 O O . ARG A 1 296 ? -14.573 -4.917 6.742 1.00 93.38 296 ARG A O 1
ATOM 2355 N N . TYR A 1 297 ? -14.590 -5.546 4.567 1.00 94.62 297 TYR A N 1
ATOM 2356 C CA . TYR A 1 297 ? -13.203 -5.976 4.416 1.00 94.62 297 TYR A CA 1
ATOM 2357 C C . TYR A 1 297 ? -12.573 -5.195 3.270 1.00 94.62 297 TYR A C 1
ATOM 2359 O O . TYR A 1 297 ? -13.293 -4.787 2.351 1.00 94.62 297 TYR A O 1
ATOM 2367 N N . VAL A 1 298 ? -11.260 -4.978 3.304 1.00 95.50 298 VAL A N 1
ATOM 2368 C CA . VAL A 1 298 ? -10.547 -4.374 2.174 1.00 95.50 298 VAL A CA 1
ATOM 2369 C C . VAL A 1 298 ? -10.658 -5.323 0.985 1.00 95.50 298 VAL A C 1
ATOM 2371 O O . VAL A 1 298 ? -10.243 -6.473 1.050 1.00 95.50 298 VAL A O 1
ATOM 2374 N N . GLY A 1 299 ? -11.267 -4.839 -0.094 1.00 92.69 299 GLY A N 1
ATOM 2375 C CA . GLY A 1 299 ? -11.400 -5.553 -1.359 1.00 92.69 299 GLY A CA 1
ATOM 2376 C C . GLY A 1 299 ? -10.333 -5.156 -2.377 1.00 92.69 299 GLY A C 1
ATOM 2377 O O . GLY A 1 299 ? -10.015 -5.945 -3.255 1.00 92.69 299 GLY A O 1
ATOM 2378 N N . SER A 1 300 ? -9.796 -3.942 -2.287 1.00 94.12 300 SER A N 1
ATOM 2379 C CA . SER A 1 300 ? -8.608 -3.477 -3.009 1.00 94.12 300 SER A CA 1
ATOM 2380 C C . SER A 1 300 ? -8.207 -2.110 -2.450 1.00 94.12 300 SER A C 1
ATOM 2382 O O . SER A 1 300 ? -9.071 -1.387 -1.944 1.00 94.12 300 SER A O 1
ATOM 2384 N N . ALA A 1 301 ? -6.930 -1.751 -2.528 1.00 97.12 301 ALA A N 1
ATOM 2385 C CA . ALA A 1 301 ? -6.419 -0.443 -2.145 1.00 97.12 301 ALA A CA 1
ATOM 2386 C C . ALA A 1 301 ? -5.135 -0.136 -2.923 1.00 97.12 301 ALA A C 1
ATOM 2388 O O . ALA A 1 301 ? -4.249 -0.984 -2.979 1.00 97.12 301 ALA A O 1
ATOM 2389 N N . PHE A 1 302 ? -5.042 1.042 -3.540 1.00 97.69 302 PHE A N 1
ATOM 2390 C CA . PHE A 1 302 ? -3.859 1.453 -4.306 1.00 97.69 302 PHE A CA 1
ATOM 2391 C C . PHE A 1 302 ? -3.832 2.975 -4.533 1.00 97.69 302 PHE A C 1
ATOM 2393 O O . PHE A 1 302 ? -4.887 3.623 -4.497 1.00 97.69 302 PHE A O 1
ATOM 2400 N N . PRO A 1 303 ? -2.651 3.578 -4.776 1.00 97.81 303 PRO A N 1
ATOM 2401 C CA . PRO A 1 303 ? -2.561 4.971 -5.195 1.00 97.81 303 PRO A CA 1
ATOM 2402 C C . PRO A 1 303 ? -3.109 5.141 -6.615 1.00 97.81 303 PRO A C 1
ATOM 2404 O O . PRO A 1 303 ? -2.722 4.419 -7.524 1.00 97.81 303 PRO A O 1
ATOM 2407 N N . ASP A 1 304 ? -3.984 6.111 -6.827 1.00 94.38 304 ASP A N 1
ATOM 2408 C CA . ASP A 1 304 ? -4.644 6.388 -8.102 1.00 94.38 304 ASP A CA 1
ATOM 2409 C C . ASP A 1 304 ? -4.085 7.689 -8.700 1.00 94.38 304 ASP A C 1
ATOM 2411 O O . ASP A 1 304 ? -4.375 8.788 -8.205 1.00 94.38 304 ASP A O 1
ATOM 2415 N N . ILE A 1 305 ? -3.209 7.536 -9.704 1.00 91.75 305 ILE A N 1
ATOM 2416 C CA . ILE A 1 305 ? -2.474 8.607 -10.405 1.00 91.75 305 ILE A CA 1
ATOM 2417 C C . ILE A 1 305 ? -2.653 8.531 -11.922 1.00 91.75 305 ILE A C 1
ATOM 2419 O O . ILE A 1 305 ? -2.885 7.420 -12.462 1.00 91.75 305 ILE A O 1
#

Secondary structure (DSSP, 8-state):
---------------------PPP---PPPHHHHHHHHHHHHHT-TT--GGGEEE---SB--TT--S-S--S-SEEE-HHHHTSHHHHHHTGGGTS--SBTTSPP---HHHHHHHHHHHHHHTTSHHHHHHHHHHHHTTSS--EEEPTTS-EEE-TTHHHHHHHHHHH---EEETTEE---HHIIIII-EEETTEEE---BHHHHHHHHHTT-EEEEEE-S--EE-GGG-EEEEEEEEETTEEEEEEEEEES--HHHHHHHHHHHHHHSTTSEEEEEETTEEEEEEEEEEEETTEEEEEEEEEE-

pLDDT: mean 88.23, std 18.06, range [31.95, 98.94]

Foldseek 3Di:
DDDDDDDDDDDPPPPPPPPPPPDPDLPQQDLVNQQVLLQVLLVLQPLFQQVFKDADQFAADALPDPAFRDQADGIDGHPVSCVRQLNVLVVVLQVQADQALVDARDCDPVNVVSVVSNLVRLCVGPNNVSLVVVCPVSPLFDQWDQDPVRDTDGNPCRSVVLLCCQFVNWAHPPPRRTHDALVCCACVFHQDPLATGHNAEVSNSVVQVVVVQKAWRHFYDDKADLDSSFTKTWGWMGGNNRTPSIYIYTDRGGPSSQSSSQVSCCSSPEQHWRWYHGNNDTWTKGWYWDDDPNDTHTPYIHIDD

Sequence (305 aa):
MEIRNGFVLLIFMQCIIYGLAARPASDSVTDAELQTLSEALLTADVNNCANLVTVNQQGSTSFHNHRDNAPLPLLTVQSSAYTKPTIEKLLPLHNNYVARVSDAEVVTTQETQEETAFLDAIMPTSVMKKAEKFLVDKGYITTRRRLSNGSYRTNNRAFRDAIHQIWFGLYSRENNTLGSSGFEHVFLGEIKNDKVQGFHNWVFFSKEEQNNNLNYKGKIGPNVSLGDKGMIVKHKFDWNNKEKPISSMFVGPSPEFEIALYSVCFYTRPGSRCPVKLNGKNVSVSTHYIYKQGKRYVGSAFPDI